Protein AF-A0A944C7I9-F1 (afdb_monomer_lite)

Radius of gyration: 23.8 Å; chains: 1; bounding box: 44×42×96 Å

Secondary structure (DSSP, 8-state):
--PPP---------------HHHHHHHHHHHHS-SS-EEEEEEEETTEETTHHHHHHHGGGGT--HHHHHHHHHHHHHHIIIIITT-SEEEEEEEE-TTS-EEEEEEPPPPPPPP-GGGEEEETTEEEEESSSSEEEEEETTEEEEESPSSP--HHHHHHHHHHHHHHHHHT-EE--SPPBGGGGGGEEEEEEETTTEEEEPTT--SHHHHHHHHHHHHHHS---

Sequence (225 aa):
MTEPIPRNKINTAEQPAARDDAALEAEWLANNVPAERLELRWRYESAAVQLYERRLRSLSAYGVGPALRSYLRTRLEWFCDNKLYAQPRGTVVVIVETNGDVDMRLDEPATAPILTEGQLLWEGDALAGCTLPGTLFVRCGGRLALLGPEPLRDACECLAADLSQTLARSLGYEFSQEPVLRSDLASCELVLVNEELGHIVFEGHGGPFAEKIDACFAKLWSSGK

Foldseek 3Di:
DDDDDDDPPPPPPPPPPPPDVVVVLVVCLQQAAAPAKDKDKAWAAQLDGFPVVLQLVLVVVRRGHDVLSVVVVVVVVVCSVPPCPVPRTFIWIWIAHSSRDIDIDTHHADDDDAAAPVQWDDDPFFTQQGVDAAWKWKDFPLEIEIHHDPPDRASLRVVLVVQVVVCCVVVVHYYDPDTDGNVRVLRMWIWGADRRNRIHTHVNRDDDSNVSSVVVSCCSVVPSD

pLDDT: mean 85.77, std 14.26, range [32.38, 97.44]

Structure (mmCIF, N/CA/C/O backbone):
data_AF-A0A944C7I9-F1
#
_entry.id   AF-A0A944C7I9-F1
#
loop_
_atom_site.group_PDB
_atom_site.id
_atom_site.type_symbol
_atom_site.label_atom_id
_atom_site.label_alt_id
_atom_site.label_comp_id
_atom_site.label_asym_id
_atom_site.label_entity_id
_atom_site.label_seq_id
_atom_site.pdbx_PDB_ins_code
_atom_site.Cartn_x
_atom_site.Cartn_y
_atom_site.Cartn_z
_atom_site.occupancy
_atom_site.B_iso_or_equiv
_atom_site.auth_seq_id
_atom_site.auth_comp_id
_atom_site.auth_asym_id
_atom_site.auth_atom_id
_atom_site.pdbx_PDB_model_num
ATOM 1 N N . MET A 1 1 ? -8.243 -11.747 -71.723 1.00 40.88 1 MET A N 1
ATOM 2 C CA . MET A 1 1 ? -7.994 -10.372 -71.245 1.00 40.88 1 MET A CA 1
ATOM 3 C C . MET A 1 1 ? -7.986 -10.427 -69.730 1.00 40.88 1 MET A C 1
ATOM 5 O O . MET A 1 1 ? -9.034 -10.638 -69.144 1.00 40.88 1 MET A O 1
ATOM 9 N N . THR A 1 2 ? -6.808 -10.369 -69.118 1.00 40.94 2 THR A N 1
ATOM 10 C CA . THR A 1 2 ? -6.624 -10.379 -67.660 1.00 40.94 2 THR A CA 1
ATOM 11 C C . THR A 1 2 ? -5.936 -9.077 -67.298 1.00 40.94 2 THR A C 1
ATOM 13 O O . THR A 1 2 ? -4.800 -8.853 -67.716 1.00 40.94 2 THR A O 1
ATOM 16 N N . GLU A 1 3 ? -6.650 -8.197 -66.601 1.00 42.78 3 GLU A N 1
ATOM 17 C CA . GLU A 1 3 ? -6.091 -6.947 -66.094 1.00 42.78 3 GLU A CA 1
ATOM 18 C C . GLU A 1 3 ? -4.980 -7.248 -65.075 1.00 42.78 3 GLU A C 1
ATOM 20 O O . GLU A 1 3 ? -5.153 -8.116 -64.213 1.00 42.78 3 GLU A O 1
ATOM 25 N N . PRO A 1 4 ? -3.821 -6.574 -65.157 1.00 49.75 4 PRO A N 1
ATOM 26 C CA . PRO A 1 4 ? -2.781 -6.722 -64.156 1.00 49.75 4 PRO A CA 1
ATOM 27 C C . PRO A 1 4 ? -3.213 -6.036 -62.855 1.00 49.75 4 PRO A C 1
ATOM 29 O O . PRO A 1 4 ? -3.570 -4.859 -62.841 1.00 49.75 4 PRO A O 1
ATOM 32 N N . ILE A 1 5 ? -3.139 -6.786 -61.755 1.00 51.00 5 ILE A N 1
ATOM 33 C CA . ILE A 1 5 ? -3.372 -6.303 -60.389 1.00 51.00 5 ILE A CA 1
ATOM 34 C C . ILE A 1 5 ? -2.452 -5.094 -60.132 1.00 51.00 5 ILE A C 1
ATOM 36 O O . ILE A 1 5 ? -1.240 -5.202 -60.370 1.00 51.00 5 ILE A O 1
ATOM 40 N N . PRO A 1 6 ? -2.971 -3.950 -59.648 1.00 48.06 6 PRO A N 1
ATOM 41 C CA . PRO A 1 6 ? -2.147 -2.780 -59.399 1.00 48.06 6 PRO A CA 1
ATOM 42 C C . PRO A 1 6 ? -1.148 -3.102 -58.284 1.00 48.06 6 PRO A C 1
ATOM 44 O O . PRO A 1 6 ? -1.514 -3.347 -57.136 1.00 48.06 6 PRO A O 1
ATOM 47 N N . ARG A 1 7 ? 0.145 -3.115 -58.629 1.00 49.12 7 ARG A N 1
ATOM 48 C CA . ARG A 1 7 ? 1.222 -3.130 -57.637 1.00 49.12 7 ARG A CA 1
ATOM 49 C C . ARG A 1 7 ? 1.100 -1.847 -56.827 1.00 49.12 7 ARG A C 1
ATOM 51 O O . ARG A 1 7 ? 1.261 -0.764 -57.390 1.00 49.12 7 ARG A O 1
ATOM 58 N N . ASN A 1 8 ? 0.827 -1.975 -55.529 1.00 44.81 8 ASN A N 1
ATOM 59 C CA . ASN A 1 8 ? 0.940 -0.866 -54.590 1.00 44.81 8 ASN A CA 1
ATOM 60 C C . ASN A 1 8 ? 2.322 -0.233 -54.779 1.00 44.81 8 ASN A C 1
ATOM 62 O O . ASN A 1 8 ? 3.345 -0.834 -54.450 1.00 44.81 8 ASN A O 1
ATOM 66 N N . LYS A 1 9 ? 2.347 0.970 -55.360 1.00 45.72 9 LYS A N 1
ATOM 67 C CA . LYS A 1 9 ? 3.510 1.843 -55.308 1.00 45.72 9 LYS A CA 1
ATOM 68 C C . LYS A 1 9 ? 3.646 2.221 -53.843 1.00 45.72 9 LYS A C 1
ATOM 70 O O . LYS A 1 9 ? 2.933 3.097 -53.363 1.00 45.72 9 LYS A O 1
ATOM 75 N N . ILE A 1 10 ? 4.504 1.507 -53.122 1.00 49.22 10 ILE A N 1
ATOM 76 C CA . ILE A 1 10 ? 5.023 1.997 -51.854 1.00 49.22 10 ILE A CA 1
ATOM 77 C C . ILE A 1 10 ? 5.757 3.271 -52.249 1.00 49.22 10 ILE A C 1
ATOM 79 O O . ILE A 1 10 ? 6.827 3.210 -52.854 1.00 49.22 10 ILE A O 1
ATOM 83 N N . ASN A 1 11 ? 5.112 4.419 -52.030 1.00 43.53 11 ASN A N 1
ATOM 84 C CA . ASN A 1 11 ? 5.798 5.694 -52.059 1.00 43.53 11 ASN A CA 1
ATOM 85 C C . ASN A 1 11 ? 7.046 5.502 -51.204 1.00 43.53 11 ASN A C 1
ATOM 87 O O . ASN A 1 11 ? 6.944 5.058 -50.060 1.00 43.53 11 ASN A O 1
ATOM 91 N N . THR A 1 12 ? 8.205 5.795 -51.782 1.00 46.19 12 THR A N 1
ATOM 92 C CA . THR A 1 12 ? 9.425 6.122 -51.055 1.00 46.19 12 THR A CA 1
ATOM 93 C C . THR A 1 12 ? 9.108 7.323 -50.171 1.00 46.19 12 THR A C 1
ATOM 95 O O . THR A 1 12 ?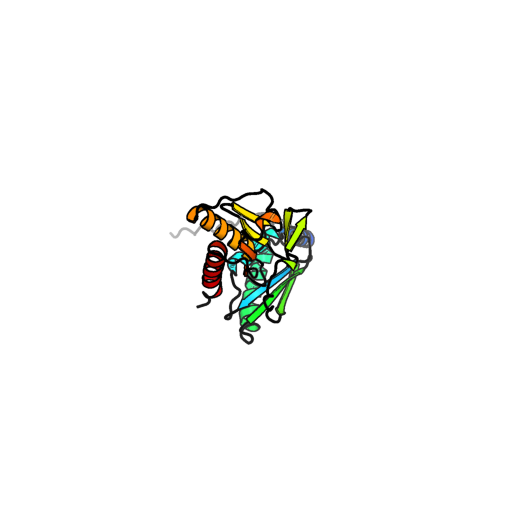 9.432 8.457 -50.507 1.00 46.19 12 THR A O 1
ATOM 98 N N . ALA A 1 13 ? 8.379 7.084 -49.080 1.00 48.91 13 ALA A N 1
ATOM 99 C CA . ALA A 1 13 ? 8.467 7.912 -47.905 1.00 48.91 13 ALA A CA 1
ATOM 100 C C . ALA A 1 13 ? 9.954 7.913 -47.572 1.00 48.91 13 ALA A C 1
ATOM 102 O O . ALA A 1 13 ? 10.565 6.839 -47.505 1.00 48.91 13 ALA A O 1
ATOM 103 N N . GLU A 1 14 ? 10.537 9.106 -47.502 1.00 48.41 14 GLU A N 1
ATOM 104 C CA . GLU A 1 14 ? 11.884 9.299 -46.986 1.00 48.41 14 GLU A CA 1
ATOM 105 C C . GLU A 1 14 ? 12.063 8.355 -45.800 1.00 48.41 14 GLU A C 1
ATOM 107 O O . GLU A 1 14 ? 11.215 8.324 -44.900 1.00 48.41 14 GLU A O 1
ATOM 112 N N . GLN A 1 15 ? 13.105 7.515 -45.848 1.00 46.84 15 GLN A N 1
ATOM 113 C CA . GLN A 1 15 ? 13.490 6.751 -44.670 1.00 46.84 15 GLN A CA 1
ATOM 114 C C . GLN A 1 15 ? 13.529 7.759 -43.523 1.00 46.84 15 GLN A C 1
ATOM 116 O O . GLN A 1 15 ? 14.197 8.787 -43.690 1.00 46.84 15 GLN A O 1
ATOM 121 N N . PRO A 1 16 ? 12.781 7.538 -42.425 1.00 52.34 16 PRO A N 1
ATOM 122 C CA . PRO A 1 16 ? 12.843 8.452 -41.301 1.00 52.34 16 PRO A CA 1
ATOM 123 C C . PRO A 1 16 ? 14.322 8.603 -40.974 1.00 52.34 16 PRO A C 1
ATOM 125 O O . PRO A 1 16 ? 15.013 7.589 -40.841 1.00 52.34 16 PRO A O 1
ATOM 128 N N . ALA A 1 17 ? 14.811 9.850 -40.991 1.00 62.25 17 ALA A N 1
ATOM 129 C CA . ALA A 1 17 ? 16.208 10.151 -40.718 1.00 62.25 17 ALA A CA 1
ATOM 130 C C . ALA A 1 17 ? 16.630 9.308 -39.517 1.00 62.25 17 ALA A C 1
ATOM 132 O O . ALA A 1 17 ? 15.896 9.302 -38.525 1.00 62.25 17 ALA A O 1
ATOM 133 N N . ALA A 1 18 ? 17.716 8.538 -39.659 1.00 62.91 18 ALA A N 1
ATOM 134 C CA . ALA A 1 18 ? 18.195 7.650 -38.608 1.00 62.91 18 ALA A CA 1
ATOM 135 C C . ALA A 1 18 ? 18.262 8.470 -37.318 1.00 62.91 18 ALA A C 1
ATOM 137 O O . ALA A 1 18 ? 19.078 9.387 -37.204 1.00 62.91 18 ALA A O 1
ATOM 138 N N . ARG A 1 19 ? 17.300 8.238 -36.418 1.00 63.53 19 ARG A N 1
ATOM 139 C CA . ARG A 1 19 ? 17.270 8.923 -35.134 1.00 63.53 19 ARG A CA 1
ATOM 140 C C . ARG A 1 19 ? 18.539 8.486 -34.421 1.00 63.53 19 ARG A C 1
ATOM 142 O O . ARG A 1 19 ? 18.847 7.301 -34.414 1.00 63.53 19 ARG A O 1
ATOM 149 N N . ASP A 1 20 ? 19.271 9.455 -33.892 1.00 85.12 20 ASP A N 1
ATOM 150 C CA . ASP A 1 20 ? 20.458 9.202 -33.088 1.00 85.12 20 ASP A CA 1
ATOM 151 C C . ASP A 1 20 ? 20.097 8.227 -31.957 1.00 85.12 20 ASP A C 1
ATOM 153 O O . ASP A 1 20 ? 19.206 8.519 -31.154 1.00 85.12 20 ASP A O 1
ATOM 157 N N . ASP A 1 21 ? 20.745 7.061 -31.931 1.00 83.44 21 ASP A N 1
ATOM 158 C CA . ASP A 1 21 ? 20.485 6.008 -30.946 1.00 83.44 21 ASP A CA 1
ATOM 159 C C . ASP A 1 21 ? 20.652 6.547 -29.517 1.00 83.44 21 ASP A C 1
ATOM 161 O O . ASP A 1 21 ? 19.867 6.204 -28.634 1.00 83.44 21 ASP A O 1
ATOM 165 N N . ALA A 1 22 ? 21.590 7.480 -29.307 1.00 84.69 22 ALA A N 1
ATOM 166 C CA . ALA A 1 22 ? 21.790 8.131 -28.014 1.00 84.69 22 ALA A CA 1
ATOM 167 C C . ALA A 1 22 ? 20.597 9.019 -27.617 1.00 84.69 22 ALA A C 1
ATOM 169 O O . ALA A 1 22 ? 20.209 9.072 -26.449 1.00 84.69 22 ALA A O 1
ATOM 170 N N . ALA A 1 23 ? 19.978 9.704 -28.582 1.00 86.25 23 ALA A N 1
ATOM 171 C CA . ALA A 1 23 ? 18.788 10.514 -28.335 1.00 86.25 23 ALA A CA 1
ATOM 172 C C . ALA A 1 23 ? 17.554 9.640 -28.057 1.00 86.25 23 ALA A C 1
ATOM 174 O O . ALA A 1 23 ? 16.733 9.994 -27.212 1.00 86.25 23 ALA A O 1
ATOM 175 N N . LEU A 1 24 ? 17.438 8.491 -28.733 1.00 86.25 24 LEU A N 1
ATOM 176 C CA . LEU A 1 24 ? 16.392 7.499 -28.472 1.00 86.25 24 LEU A CA 1
ATOM 177 C C . LEU A 1 24 ? 16.531 6.873 -27.084 1.00 86.25 24 LEU A C 1
ATOM 179 O O . LEU A 1 24 ? 15.531 6.715 -26.387 1.00 86.25 24 LEU A O 1
ATOM 183 N N . GLU A 1 25 ? 17.752 6.540 -26.675 1.00 86.50 25 GLU A N 1
ATOM 184 C CA . GLU A 1 25 ? 18.037 6.013 -25.342 1.00 86.50 25 GLU A CA 1
ATOM 185 C C . GLU A 1 25 ? 17.714 7.049 -24.258 1.00 86.50 25 GLU A C 1
ATOM 187 O O . GLU A 1 25 ? 17.001 6.742 -23.304 1.00 86.50 25 GLU A O 1
ATOM 192 N N . ALA A 1 26 ? 18.134 8.304 -24.441 1.00 87.12 26 ALA A N 1
ATOM 193 C CA . ALA A 1 26 ? 17.807 9.388 -23.516 1.00 87.12 26 ALA A CA 1
ATOM 194 C C . ALA A 1 26 ? 16.290 9.642 -23.419 1.00 87.12 26 ALA A C 1
ATOM 196 O O . ALA A 1 26 ? 15.759 9.809 -22.319 1.00 87.12 26 ALA A O 1
ATOM 197 N N . GLU A 1 27 ? 15.578 9.634 -24.552 1.00 88.62 27 GLU A N 1
ATOM 198 C CA . GLU A 1 27 ? 14.113 9.736 -24.595 1.00 88.62 27 GLU A CA 1
ATOM 199 C C . GLU A 1 27 ? 13.456 8.542 -23.886 1.00 88.62 27 GLU A C 1
ATOM 201 O O . GLU A 1 27 ? 12.485 8.711 -23.146 1.00 88.62 27 GLU A O 1
ATOM 206 N N . TRP A 1 28 ? 13.982 7.330 -24.073 1.00 90.00 28 TRP A N 1
ATOM 207 C CA . TRP A 1 28 ? 13.471 6.135 -23.410 1.00 90.00 28 TRP A CA 1
ATOM 208 C C . TRP A 1 28 ? 13.647 6.212 -21.892 1.00 90.00 28 TRP A C 1
ATOM 210 O O . TRP A 1 28 ? 12.669 5.992 -21.172 1.00 90.00 28 TRP A O 1
ATOM 220 N N . LEU A 1 29 ? 14.844 6.572 -21.418 1.00 89.31 29 LEU A N 1
ATOM 221 C CA . LEU A 1 29 ? 15.162 6.719 -19.996 1.00 89.31 29 LEU A CA 1
ATOM 222 C C . LEU A 1 29 ? 14.250 7.759 -19.341 1.00 89.31 29 LEU A C 1
ATOM 224 O O . LEU A 1 29 ? 13.565 7.447 -18.369 1.00 89.31 29 LEU A O 1
ATOM 228 N N . ALA A 1 30 ? 14.153 8.953 -19.932 1.00 89.62 30 ALA A N 1
ATOM 229 C CA . ALA A 1 30 ? 13.338 10.048 -19.406 1.00 89.62 30 ALA A CA 1
ATOM 230 C C . ALA A 1 30 ? 11.845 9.698 -19.284 1.00 89.62 30 ALA A C 1
ATOM 232 O O . ALA A 1 30 ? 11.155 10.214 -18.408 1.00 89.62 30 ALA A O 1
ATOM 233 N N . ASN A 1 31 ? 11.340 8.825 -20.160 1.00 91.69 31 ASN A N 1
ATOM 234 C CA . ASN A 1 31 ? 9.929 8.445 -20.187 1.00 91.69 31 ASN A CA 1
ATOM 235 C C . ASN A 1 31 ? 9.605 7.180 -19.384 1.00 91.69 31 ASN A C 1
ATOM 237 O O . ASN A 1 31 ? 8.422 6.891 -19.182 1.00 91.69 31 ASN A O 1
ATOM 241 N N . ASN A 1 32 ? 10.605 6.381 -18.994 1.00 92.69 32 ASN A N 1
ATOM 242 C CA . ASN A 1 32 ? 10.360 5.052 -18.428 1.00 92.69 32 ASN A CA 1
ATOM 243 C C . ASN A 1 32 ? 11.014 4.777 -17.087 1.00 92.69 32 ASN A C 1
ATOM 245 O O . ASN A 1 32 ? 10.520 3.899 -16.377 1.00 92.69 32 ASN A O 1
ATOM 249 N N . VAL A 1 33 ? 12.080 5.489 -16.751 1.00 94.38 33 VAL A N 1
ATOM 250 C CA . VAL A 1 33 ? 12.897 5.195 -15.582 1.00 94.38 33 VAL A CA 1
ATOM 251 C C . VAL A 1 33 ? 12.574 6.188 -14.465 1.00 94.38 33 VAL A C 1
ATOM 253 O O . VAL A 1 33 ? 12.433 7.384 -14.730 1.00 94.38 33 VAL A O 1
ATOM 256 N N . PRO A 1 34 ? 12.417 5.717 -13.216 1.00 93.31 34 PRO A N 1
ATOM 257 C CA . PRO A 1 34 ? 12.157 6.598 -12.087 1.00 93.31 34 PRO A CA 1
ATOM 258 C C . PRO A 1 34 ? 13.335 7.550 -11.836 1.00 93.31 34 PRO A C 1
ATOM 260 O O . PRO A 1 34 ? 14.491 7.223 -12.098 1.00 93.31 34 PRO A O 1
ATOM 263 N N . ALA A 1 35 ? 13.041 8.724 -11.273 1.00 92.31 35 ALA A N 1
ATOM 264 C CA . ALA A 1 35 ? 14.063 9.718 -10.929 1.00 92.31 35 ALA A CA 1
ATOM 265 C C . ALA A 1 35 ? 14.998 9.258 -9.793 1.00 92.31 35 ALA A C 1
ATOM 267 O O . ALA A 1 35 ? 16.112 9.762 -9.662 1.00 92.31 35 ALA A O 1
ATOM 268 N N . GLU A 1 36 ? 14.546 8.304 -8.980 1.00 93.81 36 GLU A N 1
ATOM 269 C CA . GLU A 1 36 ? 15.270 7.740 -7.844 1.00 93.81 36 GLU A CA 1
ATOM 270 C C . GLU A 1 36 ? 15.202 6.211 -7.892 1.00 93.81 36 GLU A C 1
ATOM 272 O O . GLU A 1 36 ? 14.259 5.639 -8.446 1.00 93.81 36 GLU A O 1
ATOM 277 N N . ARG A 1 37 ? 16.199 5.548 -7.293 1.00 95.56 37 ARG A N 1
ATOM 278 C CA . ARG A 1 37 ? 16.214 4.088 -7.152 1.00 95.56 37 ARG A CA 1
ATOM 279 C C . ARG A 1 37 ? 14.982 3.648 -6.365 1.00 95.56 37 ARG A C 1
ATOM 281 O O . ARG A 1 37 ? 14.763 4.110 -5.246 1.00 95.56 37 ARG A O 1
ATOM 288 N N . LEU A 1 38 ? 14.213 2.725 -6.930 1.00 95.06 38 LEU A N 1
ATOM 289 C CA . LEU A 1 38 ? 13.045 2.150 -6.274 1.00 95.06 38 LEU A CA 1
ATOM 290 C C . LEU A 1 38 ? 13.390 0.780 -5.712 1.00 95.06 38 LEU A C 1
ATOM 292 O O . LEU A 1 38 ? 13.964 -0.053 -6.408 1.00 95.06 38 LEU A O 1
ATOM 296 N N . GLU A 1 39 ? 12.973 0.529 -4.477 1.00 95.25 39 GLU A N 1
ATOM 297 C CA . GLU A 1 39 ? 12.984 -0.799 -3.875 1.00 95.25 39 GLU A CA 1
ATOM 298 C C . GLU A 1 39 ? 11.586 -1.086 -3.329 1.00 95.25 39 GLU A C 1
ATOM 300 O O . GLU A 1 39 ? 11.145 -0.485 -2.352 1.00 95.25 39 GLU A O 1
ATOM 305 N N . LEU A 1 40 ? 10.866 -1.976 -4.007 1.00 93.62 40 LEU A N 1
ATOM 306 C CA . LEU A 1 40 ? 9.489 -2.332 -3.687 1.00 93.62 40 LEU A CA 1
ATOM 307 C C . LEU A 1 40 ? 9.457 -3.732 -3.091 1.00 93.62 40 LEU A C 1
ATOM 309 O O . LEU A 1 40 ? 10.064 -4.657 -3.629 1.00 93.62 40 LEU A O 1
ATOM 313 N N . ARG A 1 41 ? 8.738 -3.889 -1.982 1.00 93.06 41 ARG A N 1
ATOM 314 C CA . ARG A 1 41 ? 8.685 -5.136 -1.214 1.00 93.06 41 ARG A CA 1
ATOM 315 C C . ARG A 1 41 ? 7.270 -5.682 -1.245 1.00 93.06 41 ARG A C 1
ATOM 317 O O . ARG A 1 41 ? 6.370 -5.141 -0.612 1.00 93.06 41 ARG A O 1
ATOM 324 N N . TRP A 1 42 ? 7.065 -6.744 -2.012 1.00 91.25 42 TRP A N 1
ATOM 325 C CA . TRP A 1 42 ? 5.748 -7.302 -2.276 1.00 91.25 42 TRP A CA 1
ATOM 326 C C . TRP A 1 42 ? 5.610 -8.682 -1.671 1.00 91.25 42 TRP A C 1
ATOM 328 O O . TRP A 1 42 ? 6.347 -9.610 -2.002 1.00 91.25 42 TRP A O 1
ATOM 338 N N . ARG A 1 43 ? 4.598 -8.845 -0.826 1.00 86.62 43 ARG A N 1
ATOM 339 C CA . ARG A 1 43 ? 4.270 -10.154 -0.271 1.00 86.62 43 ARG A CA 1
ATOM 340 C C . ARG A 1 43 ? 3.945 -11.168 -1.370 1.00 86.62 43 ARG A C 1
ATOM 342 O O . ARG A 1 43 ? 3.110 -10.899 -2.244 1.00 86.62 43 ARG A O 1
ATOM 349 N N . TYR A 1 44 ? 4.576 -12.333 -1.269 1.00 86.31 44 TYR A N 1
ATOM 350 C CA . TYR A 1 44 ? 4.357 -13.507 -2.101 1.00 86.31 44 TYR A CA 1
ATOM 351 C C . TYR A 1 44 ? 3.934 -14.676 -1.219 1.00 86.31 44 TYR A C 1
ATOM 353 O O . TYR A 1 44 ? 4.611 -15.037 -0.259 1.00 86.31 44 TYR A O 1
ATOM 361 N N . GLU A 1 45 ? 2.777 -15.250 -1.519 1.00 82.06 45 GLU A N 1
ATOM 362 C CA . GLU A 1 45 ? 2.155 -16.283 -0.698 1.00 82.06 45 GLU A CA 1
ATOM 363 C C . GLU A 1 45 ? 1.234 -17.133 -1.565 1.00 82.06 45 GLU A C 1
ATOM 365 O O . GLU A 1 45 ? 0.611 -16.622 -2.495 1.00 82.06 45 GLU A O 1
ATOM 370 N N . SER A 1 46 ? 1.142 -18.430 -1.260 1.00 78.88 46 SER A N 1
ATOM 371 C CA . SER A 1 46 ? 0.327 -19.387 -2.025 1.00 78.88 46 SER A CA 1
ATOM 372 C C . SER A 1 46 ? 0.686 -19.408 -3.515 1.00 78.88 46 SER A C 1
ATOM 374 O O . SER A 1 46 ? -0.182 -19.456 -4.379 1.00 78.88 46 SER A O 1
ATOM 376 N N . ALA A 1 47 ? 1.988 -19.349 -3.801 1.00 77.56 47 ALA A N 1
ATOM 377 C CA . ALA A 1 47 ? 2.545 -19.320 -5.149 1.00 77.56 47 ALA A CA 1
ATOM 378 C C . ALA A 1 47 ? 2.125 -18.120 -6.030 1.00 77.56 47 ALA A C 1
ATOM 380 O O . ALA A 1 47 ? 2.247 -18.178 -7.251 1.00 77.56 47 ALA A O 1
ATOM 381 N N . ALA A 1 48 ? 1.652 -17.022 -5.428 1.00 81.81 48 ALA A N 1
ATOM 382 C CA . ALA A 1 48 ? 1.222 -15.835 -6.158 1.00 81.81 48 ALA A CA 1
ATOM 383 C C . ALA A 1 48 ? 1.699 -14.529 -5.507 1.00 81.81 48 ALA A C 1
ATOM 385 O O . ALA A 1 48 ? 1.756 -14.385 -4.281 1.00 81.81 48 ALA A O 1
ATOM 386 N N . VAL A 1 49 ? 1.992 -13.534 -6.349 1.00 86.25 49 VAL A N 1
ATOM 387 C CA . VAL A 1 49 ? 2.146 -12.139 -5.918 1.00 86.25 49 VAL A CA 1
ATOM 388 C C . VAL A 1 49 ? 0.749 -11.553 -5.735 1.00 86.25 49 VAL A C 1
ATOM 390 O O . VAL A 1 49 ? 0.000 -11.385 -6.697 1.00 86.25 49 VAL A O 1
ATOM 393 N N . GLN A 1 50 ? 0.388 -11.225 -4.496 1.00 83.88 50 GLN A N 1
ATOM 394 C CA . GLN A 1 50 ? -0.930 -10.658 -4.196 1.00 83.88 50 GLN A CA 1
ATOM 395 C C . GLN A 1 50 ? -1.113 -9.300 -4.885 1.00 83.88 50 GLN A C 1
ATOM 397 O O . GLN A 1 50 ? -0.145 -8.578 -5.103 1.00 83.88 50 GLN A O 1
ATOM 402 N N . LEU A 1 51 ? -2.342 -8.948 -5.273 1.00 87.12 51 LEU A N 1
ATOM 403 C CA . LEU A 1 51 ? -2.643 -7.672 -5.946 1.00 87.12 51 LEU A CA 1
ATOM 404 C C . LEU A 1 51 ? -1.768 -7.377 -7.188 1.00 87.12 51 LEU A C 1
ATOM 406 O O . LEU A 1 51 ? -1.573 -6.209 -7.525 1.00 87.12 51 LEU A O 1
ATOM 410 N N . TYR A 1 52 ? -1.269 -8.410 -7.882 1.00 88.31 52 TYR A N 1
ATOM 411 C CA . TYR A 1 52 ? -0.282 -8.310 -8.969 1.00 88.31 52 TYR A CA 1
ATOM 412 C C . TYR A 1 52 ? -0.551 -7.172 -9.966 1.00 88.31 52 TYR A C 1
ATOM 414 O O . TYR A 1 52 ? 0.260 -6.265 -10.136 1.00 88.31 52 TYR A O 1
ATOM 422 N N . GLU A 1 53 ? -1.739 -7.155 -10.572 1.00 89.19 53 GLU A N 1
ATOM 423 C CA . GLU A 1 53 ? -2.114 -6.132 -11.554 1.00 89.19 53 GLU A CA 1
ATOM 424 C C . GLU A 1 53 ? -2.206 -4.723 -10.953 1.00 89.19 53 GLU A C 1
ATOM 426 O O . GLU A 1 53 ? -1.947 -3.729 -11.630 1.00 89.19 53 GLU A O 1
ATOM 431 N N . ARG A 1 54 ? -2.578 -4.607 -9.674 1.00 90.81 54 ARG A N 1
ATOM 432 C CA . ARG A 1 54 ? -2.668 -3.316 -8.983 1.00 90.81 54 ARG A CA 1
ATOM 433 C C . ARG A 1 54 ? -1.272 -2.793 -8.635 1.00 90.81 54 ARG A C 1
ATOM 435 O O . ARG A 1 54 ? -1.034 -1.609 -8.841 1.00 90.81 54 ARG A O 1
ATOM 442 N N . ARG A 1 55 ? -0.350 -3.676 -8.235 1.00 92.56 55 ARG A N 1
ATOM 443 C CA . ARG A 1 55 ? 1.079 -3.380 -8.024 1.00 92.56 55 ARG A CA 1
ATOM 444 C C . ARG A 1 55 ? 1.777 -2.958 -9.315 1.00 92.56 55 ARG A C 1
ATOM 446 O O . ARG A 1 55 ? 2.483 -1.962 -9.344 1.00 92.56 55 ARG A O 1
ATOM 453 N N . LEU A 1 56 ? 1.510 -3.634 -10.432 1.00 92.25 56 LEU A N 1
ATOM 454 C CA . LEU A 1 56 ? 2.040 -3.200 -11.730 1.00 92.25 56 LEU A CA 1
ATOM 455 C C . LEU A 1 56 ? 1.517 -1.820 -12.150 1.00 92.25 56 LEU A C 1
ATOM 457 O O . LEU A 1 56 ? 2.246 -1.037 -12.761 1.00 92.25 56 LEU A O 1
ATOM 461 N N . ARG A 1 57 ? 0.256 -1.506 -11.833 1.00 91.12 57 ARG A N 1
ATOM 462 C CA . ARG A 1 57 ? -0.306 -0.173 -12.082 1.00 91.12 57 ARG A CA 1
ATOM 463 C C . ARG A 1 57 ? 0.275 0.886 -11.149 1.00 91.12 57 ARG A C 1
ATOM 465 O O . ARG A 1 57 ? 0.523 1.990 -11.629 1.00 91.12 57 ARG A O 1
ATOM 472 N N . SER A 1 58 ? 0.528 0.578 -9.874 1.00 92.44 58 SER A N 1
ATOM 473 C CA . SER A 1 58 ? 1.090 1.555 -8.929 1.00 92.44 58 SER A CA 1
ATOM 474 C C . SER A 1 58 ? 2.478 2.040 -9.337 1.00 92.44 58 SER A C 1
ATOM 476 O O . SER A 1 58 ? 2.805 3.190 -9.071 1.00 92.44 58 SER A O 1
ATOM 478 N N . LEU A 1 59 ? 3.247 1.245 -10.089 1.00 93.38 59 LEU A N 1
ATOM 479 C CA . LEU A 1 59 ? 4.558 1.641 -10.617 1.00 93.38 59 LEU A CA 1
ATOM 480 C C . LEU A 1 59 ? 4.557 2.992 -11.360 1.00 93.38 59 LEU A C 1
ATOM 482 O O . LEU A 1 59 ? 5.533 3.733 -11.263 1.00 93.38 59 LEU A O 1
ATOM 486 N N . SER A 1 60 ? 3.468 3.381 -12.044 1.00 92.94 60 SER A N 1
ATOM 487 C CA . SER A 1 60 ? 3.426 4.712 -12.681 1.00 92.94 60 SER A CA 1
ATOM 488 C C . SER A 1 60 ? 3.420 5.869 -11.687 1.00 92.94 60 SER A C 1
ATOM 490 O O . SER A 1 60 ? 3.895 6.946 -12.028 1.00 92.94 60 SER A O 1
ATOM 492 N N . ALA A 1 61 ? 2.928 5.663 -10.462 1.00 91.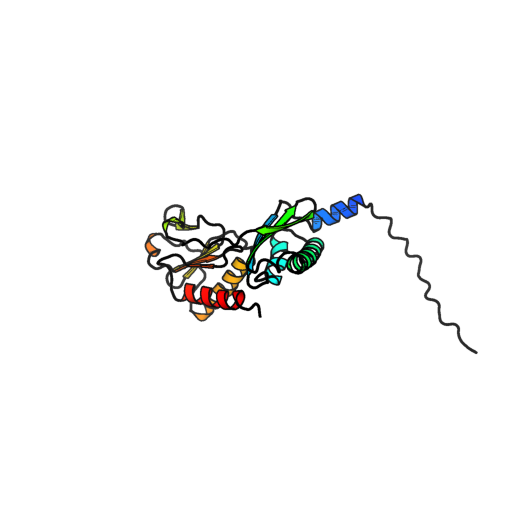69 61 ALA A N 1
ATOM 493 C CA . ALA A 1 61 ? 2.996 6.673 -9.406 1.00 91.69 61 ALA A CA 1
ATOM 494 C C . ALA A 1 61 ? 4.438 6.919 -8.922 1.00 91.69 61 ALA A C 1
ATOM 496 O O . ALA A 1 61 ? 4.709 7.946 -8.306 1.00 91.69 61 ALA A O 1
ATOM 497 N N . TYR A 1 62 ? 5.363 6.008 -9.241 1.00 92.44 62 TYR A N 1
ATOM 498 C CA . TYR A 1 62 ? 6.798 6.149 -8.990 1.00 92.44 62 TYR A CA 1
ATOM 499 C C . TYR A 1 62 ? 7.578 6.613 -10.230 1.00 92.44 62 TYR A C 1
ATOM 501 O O . TYR A 1 62 ? 8.803 6.586 -10.228 1.00 92.44 62 TYR A O 1
ATOM 509 N N . GLY A 1 63 ? 6.895 7.025 -11.304 1.00 92.25 63 GLY A N 1
ATOM 510 C CA . GLY A 1 63 ? 7.547 7.466 -12.541 1.00 92.25 63 GLY A CA 1
ATOM 511 C C . GLY A 1 63 ? 8.013 6.328 -13.453 1.00 92.25 63 GLY A C 1
ATOM 512 O O . GLY A 1 63 ? 8.703 6.580 -14.434 1.00 92.25 63 GLY A O 1
ATOM 513 N N . VAL A 1 64 ? 7.618 5.080 -13.183 1.00 95.25 64 VAL A N 1
ATOM 514 C CA . VAL A 1 64 ? 7.938 3.953 -14.068 1.00 95.25 64 VAL A CA 1
ATOM 515 C C . VAL A 1 64 ? 6.993 3.964 -15.272 1.00 95.25 64 VAL A C 1
ATOM 517 O O . VAL A 1 64 ? 5.777 3.760 -15.153 1.00 95.25 64 VAL A O 1
ATOM 520 N N . GLY A 1 65 ? 7.555 4.187 -16.456 1.00 94.44 65 GLY A N 1
ATOM 521 C CA . GLY A 1 65 ? 6.788 4.314 -17.693 1.00 94.44 65 GLY A CA 1
ATOM 522 C C . GLY A 1 65 ? 6.313 2.984 -18.285 1.00 94.44 65 GLY A C 1
ATOM 523 O O . GLY A 1 65 ? 6.584 1.899 -17.764 1.00 94.44 65 GLY A O 1
ATOM 524 N N . PRO A 1 66 ? 5.528 3.031 -19.375 1.00 93.56 66 PRO A N 1
ATOM 525 C CA . PRO A 1 66 ? 4.894 1.850 -19.960 1.00 93.56 66 PRO A CA 1
ATOM 526 C C . PRO A 1 66 ? 5.869 0.752 -20.406 1.00 93.56 66 PRO A C 1
ATOM 528 O O . PRO A 1 66 ? 5.577 -0.422 -20.183 1.00 93.56 66 PRO A O 1
ATOM 531 N N . ALA A 1 67 ? 7.012 1.104 -21.006 1.00 92.25 67 ALA A N 1
ATOM 532 C CA . ALA A 1 67 ? 7.951 0.111 -21.527 1.00 92.25 67 ALA A CA 1
ATOM 533 C C . ALA A 1 67 ? 8.617 -0.664 -20.384 1.00 92.25 67 ALA A C 1
ATOM 535 O O . ALA A 1 67 ? 8.618 -1.896 -20.394 1.00 92.25 67 ALA A O 1
ATOM 536 N N . LEU A 1 68 ? 9.091 0.047 -19.355 1.00 93.81 68 LEU A N 1
ATOM 537 C CA . LEU A 1 68 ? 9.707 -0.581 -18.188 1.00 93.81 68 LEU A CA 1
ATOM 538 C C . LEU A 1 68 ? 8.689 -1.386 -17.369 1.00 93.81 68 LEU A C 1
ATOM 540 O O . LEU A 1 68 ? 8.996 -2.493 -16.939 1.00 93.81 68 LEU A O 1
ATOM 544 N N . ARG A 1 69 ? 7.439 -0.919 -17.240 1.00 94.50 69 ARG A N 1
ATOM 545 C CA . ARG A 1 69 ? 6.352 -1.713 -16.629 1.00 94.50 69 ARG A CA 1
ATOM 546 C C . ARG A 1 69 ? 6.055 -3.001 -17.395 1.00 94.50 69 ARG A C 1
ATOM 548 O O . ARG A 1 69 ? 5.830 -4.037 -16.773 1.00 94.50 69 ARG A O 1
ATOM 555 N N . SER A 1 70 ? 6.055 -2.953 -18.728 1.00 93.19 70 SER A N 1
ATOM 556 C CA . SER A 1 70 ? 5.874 -4.151 -19.554 1.00 93.19 70 SER A CA 1
ATOM 557 C C . SER A 1 70 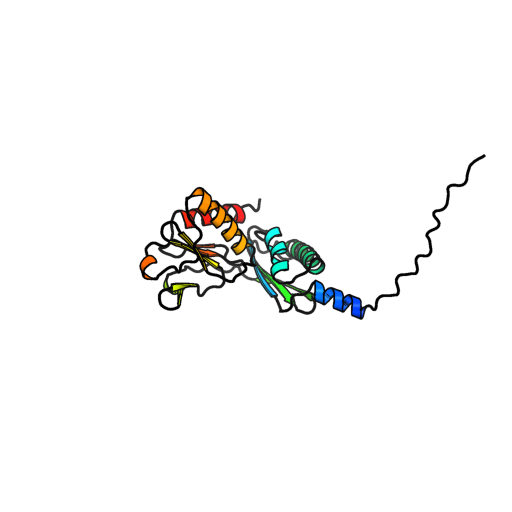? 7.033 -5.130 -19.377 1.00 93.19 70 SER A C 1
ATOM 559 O O . SER A 1 70 ? 6.798 -6.330 -19.278 1.00 93.19 70 SER A O 1
ATOM 561 N N . TYR A 1 71 ? 8.269 -4.634 -19.302 1.00 92.75 71 TYR A N 1
ATOM 562 C CA . TYR A 1 71 ? 9.437 -5.466 -19.019 1.00 92.75 71 TYR A CA 1
ATOM 563 C C . TYR A 1 71 ? 9.373 -6.087 -17.614 1.00 92.75 71 TYR A C 1
ATOM 565 O O . TYR A 1 71 ? 9.577 -7.293 -17.465 1.00 92.75 71 TYR A O 1
ATOM 573 N N . LEU A 1 72 ? 9.012 -5.292 -16.601 1.00 93.44 72 LEU A N 1
ATOM 574 C CA . LEU A 1 72 ? 8.819 -5.737 -15.219 1.00 93.44 72 LEU A CA 1
ATOM 575 C C . LEU A 1 72 ? 7.783 -6.857 -15.118 1.00 93.44 72 LEU A C 1
ATOM 577 O O . LEU A 1 72 ? 8.041 -7.844 -14.436 1.00 93.44 72 LEU A O 1
ATOM 581 N N . ARG A 1 73 ? 6.653 -6.746 -15.827 1.00 93.94 73 ARG A N 1
ATOM 582 C CA . ARG A 1 73 ? 5.637 -7.809 -15.909 1.00 93.94 73 ARG A CA 1
ATOM 583 C C . ARG A 1 73 ? 6.247 -9.129 -16.373 1.00 93.94 73 ARG A C 1
ATOM 585 O O . ARG A 1 73 ? 6.227 -10.100 -15.620 1.00 93.94 73 ARG A O 1
ATOM 592 N N . THR A 1 74 ? 6.861 -9.132 -17.557 1.00 91.88 74 THR A N 1
ATOM 593 C CA . THR A 1 74 ? 7.489 -10.329 -18.134 1.00 91.88 74 THR A CA 1
ATOM 594 C C . THR A 1 74 ? 8.567 -10.900 -17.212 1.00 91.88 74 THR A C 1
ATOM 596 O O . THR A 1 74 ? 8.704 -12.117 -17.081 1.00 91.88 74 THR A O 1
ATOM 599 N N . ARG A 1 75 ? 9.343 -10.036 -16.543 1.00 90.06 75 ARG A N 1
ATOM 600 C CA . ARG A 1 75 ? 10.366 -10.485 -15.593 1.00 90.06 75 ARG A CA 1
ATOM 601 C C . ARG A 1 75 ? 9.797 -11.086 -14.322 1.00 90.06 75 ARG A C 1
ATOM 603 O O . ARG A 1 75 ? 10.327 -12.104 -13.889 1.00 90.06 75 ARG A O 1
ATOM 610 N N . LEU A 1 76 ? 8.729 -10.521 -13.770 1.00 89.56 76 LEU A N 1
ATOM 611 C CA . LEU A 1 76 ? 8.037 -11.082 -12.613 1.00 89.56 76 LEU A CA 1
ATOM 612 C C . LEU A 1 76 ? 7.425 -12.440 -12.936 1.00 89.56 76 LEU A C 1
ATOM 614 O O . LEU A 1 76 ? 7.573 -13.354 -12.1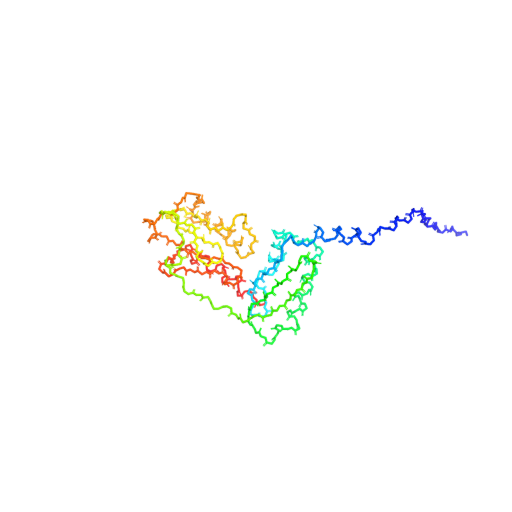36 1.00 89.56 76 LEU A O 1
ATOM 618 N N . GLU A 1 77 ? 6.781 -12.585 -14.095 1.00 88.50 77 GLU A N 1
ATOM 619 C CA . GLU A 1 77 ? 6.217 -13.864 -14.551 1.00 88.50 77 GLU A CA 1
ATOM 620 C C . GLU A 1 77 ? 7.318 -14.925 -14.650 1.00 88.50 77 GLU A C 1
ATOM 622 O O . GLU A 1 77 ? 7.249 -15.963 -13.993 1.00 88.50 77 GLU A O 1
ATOM 627 N N . TRP A 1 78 ? 8.413 -14.609 -15.352 1.00 88.44 78 TRP A N 1
ATOM 628 C CA . TRP A 1 78 ? 9.566 -15.504 -15.441 1.00 88.44 78 TRP A CA 1
ATOM 629 C C . TRP A 1 78 ? 10.166 -15.834 -14.065 1.00 88.44 78 TRP A C 1
ATOM 631 O O . TRP A 1 78 ? 10.529 -16.983 -13.806 1.00 88.44 78 TRP A O 1
ATOM 641 N N . PHE A 1 79 ? 10.284 -14.843 -13.176 1.00 86.12 79 PHE A N 1
ATOM 642 C CA . PHE A 1 79 ? 10.824 -15.018 -11.829 1.00 86.12 79 PHE A CA 1
ATOM 643 C C . PHE A 1 79 ? 9.931 -15.928 -10.975 1.00 86.12 79 PHE A C 1
ATOM 645 O O . PHE A 1 79 ? 10.439 -16.856 -10.341 1.00 86.12 79 PHE A O 1
ATOM 652 N N . CYS A 1 80 ? 8.610 -15.731 -11.021 1.00 81.38 80 CYS A N 1
ATOM 653 C CA . CYS A 1 80 ? 7.638 -16.596 -10.354 1.00 81.38 80 CYS A CA 1
ATOM 654 C C . CYS A 1 80 ? 7.758 -18.041 -10.854 1.00 81.38 80 CYS A C 1
ATOM 656 O O . CYS A 1 80 ? 7.897 -18.956 -10.041 1.00 81.38 80 CYS A O 1
ATOM 658 N N . ASP A 1 81 ? 7.837 -18.226 -12.174 1.00 81.69 81 ASP A N 1
ATOM 659 C CA . ASP A 1 81 ? 7.906 -19.545 -12.805 1.00 81.69 81 ASP A CA 1
ATOM 660 C C . ASP A 1 81 ? 9.206 -20.309 -12.526 1.00 81.69 81 ASP A C 1
ATOM 662 O O . ASP A 1 81 ? 9.201 -21.534 -12.416 1.00 81.69 81 ASP A O 1
ATOM 666 N N . ASN A 1 82 ? 10.336 -19.609 -12.393 1.00 77.94 82 ASN A N 1
ATOM 667 C CA . ASN A 1 82 ? 11.654 -20.252 -12.343 1.00 77.94 82 ASN A CA 1
ATOM 668 C C . ASN A 1 82 ? 12.306 -20.249 -10.956 1.00 77.94 82 ASN A C 1
ATOM 670 O O . ASN A 1 82 ? 13.231 -21.030 -10.720 1.00 77.94 82 ASN A O 1
ATOM 674 N N . LYS A 1 83 ? 11.899 -19.350 -10.053 1.00 68.12 83 LYS A N 1
ATOM 675 C CA . LYS A 1 83 ? 12.601 -19.112 -8.778 1.00 68.12 83 LYS A CA 1
ATOM 676 C C . LYS A 1 83 ? 11.710 -19.238 -7.551 1.00 68.12 83 LYS A C 1
ATOM 678 O O . LYS A 1 83 ? 12.229 -19.567 -6.487 1.00 68.12 83 LYS A O 1
ATOM 683 N N . LEU A 1 84 ? 10.400 -19.030 -7.687 1.00 69.62 84 LEU A N 1
ATOM 684 C CA . LEU A 1 84 ? 9.495 -18.987 -6.539 1.00 69.62 84 LEU A CA 1
ATOM 685 C C . LEU A 1 84 ? 8.724 -20.287 -6.280 1.00 69.62 84 LEU A C 1
ATOM 687 O O . LEU A 1 84 ? 8.235 -20.485 -5.171 1.00 69.62 84 LEU A O 1
ATOM 691 N N . TYR A 1 85 ? 8.659 -21.216 -7.238 1.00 61.88 85 TYR A N 1
ATOM 692 C CA . TYR A 1 85 ? 7.971 -22.504 -7.042 1.00 61.88 85 TYR A CA 1
ATOM 693 C C . TYR A 1 85 ? 8.538 -23.345 -5.883 1.00 61.88 85 TYR A C 1
ATOM 695 O O . TYR A 1 85 ? 7.808 -24.125 -5.274 1.00 61.88 85 TYR A O 1
ATOM 703 N N . ALA A 1 86 ? 9.824 -23.188 -5.549 1.00 65.81 86 ALA A N 1
ATOM 704 C CA . ALA A 1 86 ? 10.466 -23.935 -4.465 1.00 65.81 86 ALA A CA 1
ATOM 705 C C . ALA A 1 86 ? 10.181 -23.367 -3.059 1.00 65.81 86 ALA A C 1
ATOM 707 O O . ALA A 1 86 ? 10.403 -24.061 -2.069 1.00 65.81 86 ALA A O 1
ATOM 708 N N . GLN A 1 87 ? 9.701 -22.123 -2.954 1.00 71.62 87 GLN A N 1
ATOM 709 C CA . GLN A 1 87 ? 9.409 -21.462 -1.682 1.00 71.62 87 GLN A CA 1
ATOM 710 C C . GLN A 1 87 ? 7.980 -20.917 -1.713 1.00 71.62 87 GLN A C 1
ATOM 712 O O . GLN A 1 87 ? 7.752 -19.906 -2.354 1.00 71.62 87 GLN A O 1
ATOM 717 N N . PRO A 1 88 ? 6.997 -21.520 -1.020 1.00 72.75 88 PRO A N 1
ATOM 718 C CA . PRO A 1 88 ? 5.580 -21.161 -1.177 1.00 72.75 88 PRO A CA 1
ATOM 719 C C . PRO A 1 88 ? 5.192 -19.798 -0.572 1.00 72.75 88 PRO A C 1
ATOM 721 O O . PRO A 1 88 ? 4.037 -19.381 -0.691 1.00 72.75 88 PRO A O 1
ATOM 724 N N . ARG A 1 89 ? 6.128 -19.127 0.111 1.00 83.81 89 ARG A N 1
ATOM 725 C CA . ARG A 1 89 ? 5.937 -17.838 0.782 1.00 83.81 89 ARG A CA 1
ATOM 726 C C . ARG A 1 89 ? 7.246 -17.050 0.851 1.00 83.81 89 ARG A C 1
ATOM 728 O O . ARG A 1 89 ? 8.303 -17.658 0.994 1.00 83.81 89 ARG A O 1
ATOM 735 N N . GLY A 1 90 ? 7.154 -15.726 0.827 1.00 87.94 90 GLY A N 1
ATOM 736 C CA . GLY A 1 90 ? 8.282 -14.810 0.989 1.00 87.94 90 GLY A CA 1
ATOM 737 C C . GLY A 1 90 ? 7.915 -13.371 0.636 1.00 87.94 90 GLY A C 1
ATOM 738 O O . GLY A 1 90 ? 6.739 -13.035 0.476 1.00 87.94 90 GLY A O 1
ATOM 739 N N . THR A 1 91 ? 8.932 -12.534 0.478 1.00 89.81 91 THR A N 1
ATOM 740 C CA . THR A 1 91 ? 8.785 -11.160 -0.013 1.00 89.81 91 THR A CA 1
ATOM 741 C C . THR A 1 91 ? 9.547 -11.025 -1.324 1.00 89.81 91 THR A C 1
ATOM 743 O O . THR A 1 91 ? 10.767 -11.157 -1.354 1.00 89.81 91 THR A O 1
ATOM 746 N N . VAL A 1 92 ? 8.840 -10.768 -2.424 1.00 91.19 92 VAL A N 1
ATOM 747 C CA . VAL A 1 92 ? 9.474 -10.405 -3.695 1.00 91.19 92 VAL A CA 1
ATOM 748 C C . VAL A 1 92 ? 9.953 -8.969 -3.573 1.00 91.19 92 VAL A C 1
ATOM 750 O O . VAL A 1 92 ? 9.149 -8.053 -3.406 1.00 91.19 92 VAL A O 1
ATOM 753 N N . VAL A 1 93 ? 11.263 -8.779 -3.653 1.00 93.38 93 VAL A N 1
ATOM 754 C CA . VAL A 1 93 ? 11.881 -7.458 -3.686 1.00 93.38 93 VAL A CA 1
ATOM 755 C C . VAL A 1 93 ? 12.166 -7.116 -5.139 1.00 93.38 93 VAL A C 1
ATOM 757 O O . VAL A 1 93 ? 12.926 -7.825 -5.799 1.00 93.38 93 VAL A O 1
ATOM 760 N N . VAL A 1 94 ? 11.542 -6.049 -5.629 1.00 94.06 94 VAL A N 1
ATOM 761 C CA . VAL A 1 94 ? 11.747 -5.504 -6.972 1.00 94.06 94 VAL A CA 1
ATOM 762 C C . VAL A 1 94 ? 12.577 -4.239 -6.844 1.00 94.06 94 VAL A C 1
ATOM 764 O O . VAL A 1 94 ? 12.148 -3.280 -6.204 1.00 94.06 94 VAL A O 1
ATOM 767 N N . ILE A 1 95 ? 13.755 -4.239 -7.458 1.00 96.06 95 ILE A N 1
ATOM 768 C CA . ILE A 1 95 ? 14.658 -3.092 -7.486 1.00 96.06 95 ILE A CA 1
ATOM 769 C C . ILE A 1 95 ? 14.649 -2.531 -8.902 1.00 96.06 95 ILE A C 1
ATOM 771 O O . ILE A 1 95 ? 14.865 -3.274 -9.859 1.00 96.06 95 ILE A O 1
ATOM 775 N N . VAL A 1 96 ? 14.387 -1.233 -9.030 1.00 95.81 96 VAL A N 1
ATOM 776 C CA . VAL A 1 96 ? 14.476 -0.502 -10.297 1.00 95.81 96 VAL A CA 1
ATOM 777 C C . VAL A 1 96 ? 15.509 0.601 -10.131 1.00 95.81 96 VAL A C 1
ATOM 779 O O . VAL A 1 96 ? 15.317 1.528 -9.342 1.00 95.81 96 VAL A O 1
ATOM 782 N N . GLU A 1 97 ? 16.606 0.482 -10.864 1.00 95.31 97 GLU A N 1
ATOM 783 C CA . GLU A 1 97 ? 17.694 1.451 -10.861 1.00 95.31 97 GLU A CA 1
ATOM 784 C C . GLU A 1 97 ? 17.388 2.635 -11.791 1.00 95.31 97 GLU A C 1
ATOM 786 O O . GLU A 1 97 ? 16.574 2.548 -12.715 1.00 95.31 97 GLU A O 1
ATOM 791 N N . THR A 1 98 ? 18.069 3.762 -11.572 1.00 93.44 98 THR A N 1
ATOM 792 C CA . THR A 1 98 ? 17.867 5.008 -12.342 1.00 93.44 98 THR A CA 1
ATOM 793 C C . THR A 1 98 ? 18.455 4.974 -13.755 1.00 93.44 98 THR A C 1
ATOM 795 O O . THR A 1 98 ? 18.318 5.934 -14.511 1.00 93.44 98 THR A O 1
ATOM 798 N N . ASN A 1 99 ? 19.086 3.866 -14.141 1.00 90.56 99 ASN A N 1
ATOM 799 C CA . ASN A 1 99 ? 19.506 3.567 -15.510 1.00 90.56 99 ASN A CA 1
ATOM 800 C C . ASN A 1 99 ? 18.538 2.601 -16.229 1.00 90.56 99 ASN A C 1
ATOM 802 O O . ASN A 1 99 ? 18.782 2.242 -17.376 1.00 90.56 99 ASN A O 1
ATOM 806 N N . GLY A 1 100 ? 17.451 2.176 -15.572 1.00 87.81 100 GLY A N 1
ATOM 807 C CA . GLY A 1 100 ? 16.476 1.230 -16.117 1.00 87.81 100 GLY A CA 1
ATOM 808 C C . GLY A 1 100 ? 16.803 -0.244 -15.872 1.00 87.81 100 GLY A C 1
ATOM 809 O O . GLY A 1 100 ? 16.005 -1.099 -16.270 1.00 87.81 100 GLY A O 1
ATOM 810 N N . ASP A 1 101 ? 17.914 -0.552 -15.195 1.00 92.06 101 ASP A N 1
ATOM 811 C CA . ASP A 1 101 ? 18.194 -1.913 -14.750 1.00 92.06 101 ASP A CA 1
ATOM 812 C C . ASP A 1 101 ? 17.171 -2.354 -13.702 1.00 92.06 101 ASP A C 1
ATOM 814 O O . ASP A 1 101 ? 16.693 -1.579 -12.869 1.00 92.06 101 ASP A O 1
ATOM 818 N N . VAL A 1 102 ? 16.828 -3.638 -13.760 1.00 93.06 102 VAL A N 1
ATOM 819 C CA . VAL A 1 102 ? 15.859 -4.255 -12.861 1.00 93.06 102 VAL A CA 1
ATOM 820 C C . VAL A 1 102 ? 16.469 -5.500 -12.258 1.00 93.06 102 VAL A C 1
ATOM 822 O O . VAL A 1 102 ? 16.875 -6.406 -12.991 1.00 93.06 102 VAL A O 1
ATOM 825 N N . ASP A 1 103 ? 16.434 -5.573 -10.934 1.00 92.94 103 ASP A N 1
ATOM 826 C CA . ASP A 1 103 ? 16.767 -6.775 -10.183 1.00 92.94 103 ASP A CA 1
ATOM 827 C C . ASP A 1 103 ? 15.556 -7.269 -9.383 1.00 92.94 103 ASP A C 1
ATOM 829 O O . ASP A 1 103 ? 14.677 -6.499 -8.982 1.00 92.94 103 ASP A O 1
ATOM 833 N N . MET A 1 104 ? 15.488 -8.583 -9.186 1.00 92.31 104 MET A N 1
ATOM 834 C CA . MET A 1 104 ? 14.429 -9.238 -8.431 1.00 92.31 104 MET A CA 1
ATOM 835 C C . MET A 1 104 ? 15.009 -10.348 -7.573 1.00 92.31 104 MET A C 1
ATOM 837 O O . MET A 1 104 ? 15.695 -11.249 -8.060 1.00 92.31 104 MET A O 1
ATOM 841 N N . ARG A 1 105 ? 14.652 -10.330 -6.292 1.00 91.38 105 ARG A N 1
ATOM 842 C CA . ARG A 1 105 ? 15.025 -11.375 -5.339 1.00 91.38 105 ARG A CA 1
ATOM 843 C C . ARG A 1 105 ? 13.844 -11.774 -4.473 1.00 91.38 105 ARG A C 1
ATOM 845 O O . ARG A 1 105 ? 12.867 -11.040 -4.347 1.00 91.38 105 ARG A O 1
ATOM 852 N N . LEU A 1 106 ? 13.949 -12.963 -3.894 1.00 89.62 106 LEU A N 1
ATOM 853 C CA . LEU A 1 106 ? 13.015 -13.455 -2.896 1.00 89.62 106 LEU A CA 1
ATOM 854 C C . LEU A 1 106 ? 13.698 -13.379 -1.536 1.00 89.62 106 LEU A C 1
ATOM 856 O O . LEU A 1 106 ? 14.698 -14.061 -1.314 1.00 89.62 106 LEU A O 1
ATOM 860 N N . ASP A 1 107 ? 13.130 -12.571 -0.655 1.00 90.25 107 ASP A N 1
ATOM 861 C CA . ASP A 1 107 ? 13.508 -12.500 0.748 1.00 90.25 107 ASP A CA 1
ATOM 862 C C . ASP A 1 107 ? 12.626 -13.418 1.591 1.00 90.25 107 ASP A C 1
ATOM 864 O O . ASP A 1 107 ? 11.513 -13.798 1.199 1.00 90.25 107 ASP A O 1
ATOM 868 N N . GLU A 1 108 ? 13.122 -13.741 2.785 1.00 87.12 108 GLU A N 1
ATOM 869 C CA . GLU A 1 108 ? 12.320 -14.407 3.800 1.00 87.12 108 GLU A CA 1
ATOM 870 C C . GLU A 1 108 ? 11.038 -13.610 4.087 1.00 87.12 108 GLU A C 1
ATOM 872 O O . GLU A 1 108 ? 11.043 -12.374 4.050 1.00 87.12 108 GLU A O 1
ATOM 877 N N . PRO A 1 109 ? 9.921 -14.302 4.368 1.00 82.50 109 PRO A N 1
ATOM 878 C CA . PRO A 1 109 ? 8.671 -13.630 4.673 1.00 82.50 109 PRO A CA 1
ATOM 879 C C . PRO A 1 109 ? 8.830 -12.771 5.929 1.00 82.50 109 PRO A C 1
ATOM 881 O O . PRO A 1 109 ? 9.237 -13.262 6.985 1.00 82.50 109 PRO A O 1
ATOM 884 N N . ALA A 1 110 ? 8.447 -11.500 5.831 1.00 81.31 110 ALA A N 1
ATOM 885 C CA . A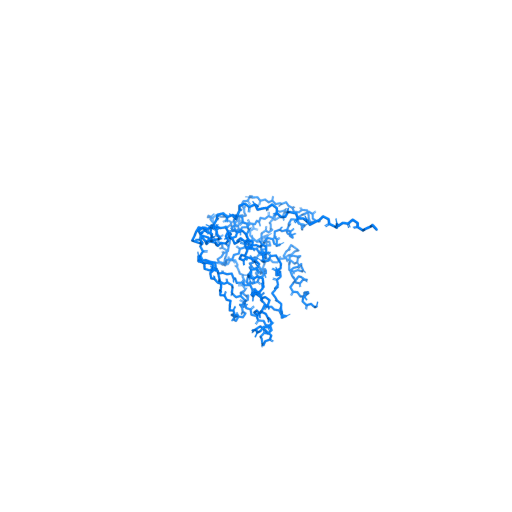LA A 1 110 ? 8.373 -10.639 6.998 1.00 81.31 110 ALA A CA 1
ATOM 886 C C . ALA A 1 110 ? 7.313 -11.170 7.972 1.00 81.31 110 ALA A C 1
ATOM 888 O O . ALA A 1 110 ? 6.182 -11.485 7.592 1.00 81.31 110 ALA A O 1
ATOM 889 N N . THR A 1 111 ? 7.678 -11.267 9.247 1.00 83.19 111 THR A N 1
ATOM 890 C CA . THR A 1 111 ? 6.709 -11.569 10.301 1.00 83.19 111 THR A CA 1
ATOM 891 C C . THR A 1 111 ? 6.022 -10.272 10.697 1.00 83.19 111 THR A C 1
ATOM 893 O O . THR A 1 111 ? 6.693 -9.321 11.097 1.00 83.19 111 THR A O 1
ATOM 896 N N . ALA A 1 112 ? 4.694 -10.229 10.582 1.00 85.56 112 ALA A N 1
ATOM 897 C CA . ALA A 1 112 ? 3.922 -9.074 11.018 1.00 85.56 112 ALA A CA 1
ATOM 898 C C . ALA A 1 112 ? 4.128 -8.856 12.531 1.00 85.56 112 ALA A C 1
ATOM 900 O O . ALA A 1 112 ? 3.901 -9.787 13.312 1.00 85.56 112 ALA A O 1
ATOM 901 N N . PRO A 1 113 ? 4.580 -7.666 12.961 1.00 91.25 113 PRO A N 1
ATOM 902 C CA . PRO A 1 113 ? 4.718 -7.357 14.374 1.00 91.25 113 PRO A CA 1
ATOM 903 C C . PRO A 1 113 ? 3.344 -7.161 15.018 1.00 91.25 113 PRO A C 1
ATOM 905 O O . PRO A 1 113 ? 2.372 -6.798 14.355 1.00 91.25 113 PRO A O 1
ATOM 908 N N . ILE A 1 114 ? 3.286 -7.335 16.337 1.00 93.81 114 ILE A N 1
ATOM 909 C CA . ILE A 1 114 ? 2.151 -6.868 17.133 1.00 93.81 114 ILE A CA 1
ATOM 910 C C . ILE A 1 114 ? 2.312 -5.355 17.310 1.00 93.81 114 ILE A C 1
ATOM 912 O O . ILE A 1 114 ? 3.340 -4.882 17.811 1.00 93.81 114 ILE A O 1
ATOM 916 N N . LEU A 1 115 ? 1.318 -4.595 16.852 1.00 95.56 115 LEU A N 1
ATOM 917 C CA . LEU A 1 115 ? 1.293 -3.142 16.991 1.00 95.56 115 LEU A CA 1
ATOM 918 C C . LEU A 1 115 ? 0.531 -2.748 18.244 1.00 95.56 115 LEU A C 1
ATOM 920 O O . LEU A 1 115 ? -0.563 -3.234 18.494 1.00 95.56 115 LEU A O 1
ATOM 924 N N . THR A 1 116 ? 1.120 -1.841 19.003 1.00 96.50 116 THR A N 1
ATOM 925 C CA . THR A 1 116 ? 0.619 -1.277 20.252 1.00 96.50 116 THR A CA 1
ATOM 926 C C . THR A 1 116 ? 0.629 0.246 20.137 1.00 96.50 116 THR A C 1
ATOM 928 O O . THR A 1 116 ? 1.281 0.817 19.257 1.00 96.50 116 THR A O 1
ATOM 931 N N . GLU A 1 117 ? -0.048 0.934 21.054 1.00 96.00 117 GLU A N 1
ATOM 932 C CA . GLU A 1 117 ? -0.061 2.403 21.098 1.00 96.00 117 GLU A CA 1
ATOM 933 C C . GLU A 1 117 ? 1.349 3.028 21.146 1.00 96.00 117 GLU A C 1
ATOM 935 O O . GLU A 1 117 ? 1.548 4.143 20.665 1.00 96.00 117 GLU A O 1
ATOM 940 N N . GLY A 1 118 ? 2.354 2.303 21.659 1.00 95.88 118 GLY A N 1
ATOM 941 C CA . GLY A 1 118 ? 3.747 2.760 21.722 1.00 95.88 118 GLY A CA 1
ATOM 942 C C . GLY A 1 118 ? 4.414 2.980 20.358 1.00 95.88 118 GLY A C 1
ATOM 943 O O . GLY A 1 118 ? 5.460 3.621 20.291 1.00 95.88 118 GLY A O 1
ATOM 944 N N . GLN A 1 119 ? 3.822 2.476 19.271 1.00 96.81 119 GLN A N 1
ATOM 945 C CA . GLN A 1 119 ? 4.280 2.710 17.898 1.00 96.81 119 GLN A CA 1
ATOM 946 C C . GLN A 1 119 ? 3.559 3.877 17.200 1.00 96.81 119 GLN A C 1
ATOM 948 O O . GLN A 1 119 ? 3.844 4.144 16.031 1.00 96.81 119 GLN A O 1
ATOM 953 N N . LEU A 1 120 ? 2.630 4.567 17.867 1.00 97.44 120 LEU A N 1
ATOM 954 C CA . LEU A 1 120 ? 1.938 5.728 17.304 1.00 97.44 120 LEU A CA 1
ATOM 955 C C . LEU A 1 120 ? 2.820 6.979 17.368 1.00 97.44 120 LEU A C 1
ATOM 957 O O . LEU A 1 120 ? 3.458 7.266 18.382 1.00 97.44 120 LEU A O 1
ATOM 961 N N . LEU A 1 121 ? 2.824 7.745 16.281 1.00 96.94 121 LEU A N 1
ATOM 962 C CA . LEU A 1 121 ? 3.521 9.024 16.182 1.00 96.94 121 LEU A CA 1
ATOM 963 C C . LEU A 1 121 ? 2.549 10.170 16.456 1.00 96.94 121 LEU A C 1
ATOM 965 O O . LEU A 1 121 ? 1.428 10.169 15.949 1.00 96.94 121 LEU A O 1
ATOM 969 N N . TRP A 1 122 ? 2.994 11.157 17.233 1.00 96.69 122 TRP A N 1
ATOM 970 C CA . TRP A 1 122 ? 2.177 12.287 17.675 1.00 96.69 122 TRP A CA 1
ATOM 971 C C . TRP A 1 122 ? 2.873 13.618 17.394 1.00 96.69 122 TRP A C 1
ATOM 973 O O . TRP A 1 122 ? 4.057 13.773 17.696 1.00 96.69 122 TRP A O 1
ATOM 983 N N . GLU A 1 123 ? 2.113 14.593 16.906 1.00 95.81 123 GLU A N 1
ATOM 984 C CA . GLU A 1 123 ? 2.512 15.996 16.797 1.00 95.81 123 GLU A CA 1
ATOM 985 C C . GLU A 1 123 ? 1.721 16.813 17.823 1.00 95.81 123 GLU A C 1
ATOM 987 O O . GLU A 1 123 ? 0.541 17.124 17.647 1.00 95.81 123 GLU A O 1
ATOM 992 N N . GLY A 1 124 ? 2.355 17.102 18.962 1.00 95.19 124 GLY A N 1
ATOM 993 C CA . GLY A 1 124 ? 1.628 17.580 20.137 1.00 95.19 124 GLY A CA 1
ATOM 994 C C . GLY A 1 124 ? 0.625 16.522 20.612 1.00 95.19 124 GLY A C 1
ATOM 995 O O . GLY A 1 124 ? 1.026 15.413 20.972 1.00 95.19 124 GLY A O 1
ATOM 996 N N . ASP A 1 125 ? -0.664 16.865 20.585 1.00 95.44 125 ASP A N 1
ATOM 997 C CA . ASP A 1 125 ? -1.771 15.965 20.943 1.00 95.44 125 ASP A CA 1
ATOM 998 C C . ASP A 1 125 ? -2.470 15.331 19.728 1.00 95.44 125 ASP A C 1
ATOM 1000 O O . ASP A 1 125 ? -3.391 14.533 19.908 1.00 95.44 125 ASP A O 1
ATOM 1004 N N . ALA A 1 126 ? -2.049 15.664 18.505 1.00 96.69 126 ALA A N 1
ATOM 1005 C CA . ALA A 1 126 ? -2.620 15.128 17.275 1.00 96.69 126 ALA A CA 1
ATOM 1006 C C . ALA A 1 126 ? -1.880 13.866 16.821 1.00 96.69 126 ALA A C 1
ATOM 1008 O O . ALA A 1 126 ? -0.647 13.824 16.798 1.00 96.69 126 ALA A O 1
ATOM 1009 N N . LEU A 1 127 ? -2.633 12.834 16.448 1.00 97.06 127 LEU A N 1
ATOM 1010 C CA . LEU A 1 127 ? -2.086 11.616 15.867 1.00 97.06 127 LEU A CA 1
ATOM 1011 C C . LEU A 1 127 ? -1.572 11.906 14.452 1.00 97.06 127 LEU A C 1
ATOM 1013 O O . LEU A 1 127 ? -2.322 12.394 13.610 1.00 97.06 127 LEU A O 1
ATOM 1017 N N . ALA A 1 128 ? -0.306 11.582 14.200 1.00 95.06 128 ALA A N 1
ATOM 1018 C CA . ALA A 1 128 ? 0.378 11.865 12.939 1.00 95.06 128 ALA A CA 1
ATOM 1019 C C . ALA A 1 128 ? 0.679 10.603 12.115 1.00 95.06 128 ALA A C 1
ATOM 1021 O O . ALA A 1 128 ? 0.883 10.690 10.908 1.00 95.06 128 ALA A O 1
ATOM 1022 N N . GLY A 1 129 ? 0.698 9.418 12.736 1.00 95.12 129 GLY A N 1
ATOM 1023 C CA . GLY A 1 129 ? 0.933 8.164 12.019 1.00 95.12 129 GLY A CA 1
ATOM 1024 C C . GLY A 1 129 ? 1.491 7.052 12.900 1.00 95.12 129 GLY A C 1
ATOM 1025 O O . GLY A 1 129 ? 1.154 6.942 14.079 1.00 95.12 129 GLY A O 1
ATOM 1026 N N . CYS A 1 130 ? 2.358 6.224 12.319 1.00 95.31 130 CYS A N 1
ATOM 1027 C CA . CYS A 1 130 ? 3.005 5.090 12.974 1.00 95.31 130 CYS A CA 1
ATOM 1028 C C . CYS A 1 130 ? 4.504 5.053 12.642 1.00 95.31 130 CYS A C 1
ATOM 1030 O O . CYS A 1 130 ? 4.932 5.548 11.604 1.00 95.31 130 CYS A O 1
ATOM 1032 N N . THR A 1 131 ? 5.306 4.455 13.523 1.00 94.00 131 THR A N 1
ATOM 1033 C CA . THR A 1 131 ? 6.744 4.235 13.304 1.00 94.00 131 THR A CA 1
ATOM 1034 C C . THR A 1 131 ? 7.046 3.276 12.153 1.00 94.00 131 THR A C 1
ATOM 1036 O O . THR A 1 131 ? 8.139 3.332 11.592 1.00 94.00 131 THR A O 1
ATOM 1039 N N . LEU A 1 132 ? 6.111 2.388 11.804 1.00 92.25 132 LEU A N 1
ATOM 1040 C CA . LEU A 1 132 ? 6.249 1.512 10.645 1.00 92.25 132 LEU A CA 1
ATOM 1041 C C . LEU A 1 132 ? 5.788 2.207 9.362 1.00 92.25 132 LEU A C 1
ATOM 1043 O O . LEU A 1 132 ? 4.787 2.924 9.388 1.00 92.25 132 LEU A O 1
ATOM 1047 N N . PRO A 1 133 ? 6.464 1.944 8.227 1.00 91.12 133 PRO A N 1
ATOM 1048 C CA . PRO A 1 133 ? 6.053 2.485 6.943 1.00 91.12 133 PRO A CA 1
ATOM 1049 C C . PRO A 1 133 ? 4.676 1.949 6.542 1.00 91.12 133 PRO A C 1
ATOM 1051 O O . PRO A 1 133 ? 4.378 0.760 6.712 1.00 91.12 133 PRO A O 1
ATOM 1054 N N . GLY A 1 134 ? 3.860 2.839 5.988 1.00 92.88 134 GLY A N 1
ATOM 1055 C CA . GLY A 1 134 ? 2.511 2.557 5.517 1.00 92.88 134 GLY A CA 1
ATOM 1056 C C . GLY A 1 134 ? 1.553 3.701 5.815 1.00 92.88 134 GLY A C 1
ATOM 1057 O O . GLY A 1 134 ? 1.946 4.753 6.325 1.00 92.88 134 GLY A O 1
ATOM 1058 N N . THR A 1 135 ? 0.278 3.453 5.540 1.00 95.62 135 THR A N 1
ATOM 1059 C CA . THR A 1 135 ? -0.814 4.367 5.873 1.00 95.62 135 THR A CA 1
ATOM 1060 C C . THR A 1 135 ? -1.595 3.830 7.064 1.00 95.62 135 THR A C 1
ATOM 1062 O O . THR A 1 135 ? -2.046 2.682 7.068 1.00 95.62 135 THR A O 1
ATOM 1065 N N . LEU A 1 136 ? -1.763 4.670 8.083 1.00 96.56 136 LEU A N 1
ATOM 1066 C CA . LEU A 1 136 ? -2.579 4.395 9.256 1.00 96.56 136 LEU A CA 1
ATOM 1067 C C . LEU A 1 136 ? -4.018 4.861 9.004 1.00 96.56 136 LEU A C 1
ATOM 1069 O O . LEU A 1 136 ? -4.289 6.046 8.823 1.00 96.56 136 LEU A O 1
ATOM 1073 N N . PHE A 1 137 ? -4.948 3.916 9.019 1.00 96.06 137 PHE A N 1
ATOM 1074 C CA . PHE A 1 137 ? -6.381 4.152 8.922 1.00 96.06 137 PHE A CA 1
ATOM 1075 C C . PHE A 1 137 ? -6.968 4.216 10.325 1.00 96.06 137 PHE A C 1
ATOM 1077 O O . PHE A 1 137 ? -6.821 3.278 11.113 1.00 96.06 137 PHE A O 1
ATOM 1084 N N . VAL A 1 138 ? -7.644 5.320 10.624 1.00 96.75 138 VAL A N 1
ATOM 1085 C CA . VAL A 1 138 ? -8.167 5.616 11.955 1.00 96.75 138 VAL A CA 1
ATOM 1086 C C . VAL A 1 138 ? -9.659 5.849 11.863 1.00 96.75 138 VAL A C 1
ATOM 1088 O O . VAL A 1 138 ? -10.105 6.784 11.202 1.00 96.75 138 VAL A O 1
ATOM 1091 N N . ARG A 1 139 ? -10.444 5.036 12.567 1.00 96.00 139 ARG A N 1
ATOM 1092 C CA . ARG A 1 139 ? -11.851 5.347 12.815 1.00 96.00 139 ARG A CA 1
ATOM 1093 C C . ARG A 1 139 ? -11.991 5.926 14.214 1.00 96.00 139 ARG A C 1
ATOM 1095 O O . ARG A 1 139 ? -11.548 5.304 15.171 1.00 96.00 139 ARG A O 1
ATOM 1102 N N . CYS A 1 140 ? -12.647 7.078 14.341 1.00 95.31 140 CYS A N 1
ATOM 1103 C CA . CYS A 1 140 ? -12.937 7.744 15.613 1.00 95.31 140 CYS A CA 1
ATOM 1104 C C . CYS A 1 140 ? -14.357 8.335 15.598 1.00 95.31 140 CYS A C 1
ATOM 1106 O O . CYS A 1 140 ? -14.696 9.142 14.735 1.00 95.31 140 CYS A O 1
ATOM 1108 N N . GLY A 1 141 ? -15.218 7.960 16.550 1.00 90.44 141 GLY A N 1
ATOM 1109 C CA . GLY A 1 141 ? -16.672 8.133 16.412 1.00 90.44 141 GLY A CA 1
ATOM 1110 C C . GLY A 1 141 ? -17.200 7.703 15.028 1.00 90.44 141 GLY A C 1
ATOM 1111 O O . GLY A 1 141 ? -16.895 6.607 14.553 1.00 90.44 141 GLY A O 1
ATOM 1112 N N . GLY A 1 142 ? -17.962 8.587 14.380 1.00 91.19 142 GLY A N 1
ATOM 1113 C CA . GLY A 1 142 ? -18.442 8.432 12.999 1.00 91.19 142 GLY A CA 1
ATOM 1114 C C . GLY A 1 142 ? -17.469 8.924 11.919 1.00 91.19 142 GLY A C 1
ATOM 1115 O O . GLY A 1 142 ? -17.889 9.120 10.785 1.00 91.19 142 GLY A O 1
ATOM 1116 N N . ARG A 1 143 ? -16.196 9.171 12.247 1.00 93.81 143 ARG A N 1
ATOM 1117 C CA . ARG A 1 143 ? -15.199 9.731 11.324 1.00 93.81 143 ARG A CA 1
ATOM 1118 C C . ARG A 1 143 ? -14.139 8.697 10.956 1.00 93.81 143 ARG A C 1
ATOM 1120 O O . ARG A 1 143 ? -13.749 7.889 11.798 1.00 93.81 143 ARG A O 1
ATOM 1127 N N . LEU A 1 144 ? -13.650 8.771 9.725 1.00 94.94 144 LEU A N 1
ATOM 1128 C CA . LEU A 1 144 ? -12.472 8.065 9.229 1.00 94.94 144 LEU A CA 1
ATOM 1129 C C . LEU A 1 144 ? -11.393 9.071 8.828 1.00 94.94 144 LEU A C 1
ATOM 1131 O O . LEU A 1 144 ? -11.684 10.027 8.113 1.00 94.94 144 LEU A O 1
ATOM 1135 N N . ALA A 1 145 ? -10.159 8.819 9.244 1.00 94.38 145 ALA A N 1
ATOM 1136 C CA . ALA A 1 145 ? -8.976 9.577 8.863 1.00 94.38 145 ALA A CA 1
ATOM 1137 C C . ALA A 1 145 ? -7.900 8.628 8.317 1.00 94.38 145 ALA A C 1
ATOM 1139 O O . ALA A 1 145 ? -7.786 7.481 8.758 1.00 94.38 145 ALA A O 1
ATOM 1140 N N . LEU A 1 146 ? -7.129 9.107 7.341 1.00 94.69 146 LEU A N 1
ATOM 1141 C CA . LEU A 1 146 ? -6.004 8.398 6.731 1.00 94.69 146 LEU A CA 1
ATOM 1142 C C . LEU A 1 146 ? -4.745 9.205 7.023 1.00 94.69 146 LEU A C 1
ATOM 1144 O O . LEU A 1 146 ? -4.667 10.371 6.652 1.00 94.69 146 LEU A O 1
ATOM 1148 N N . LEU A 1 147 ? -3.780 8.588 7.693 1.00 94.38 147 LEU A N 1
ATOM 1149 C CA . LEU A 1 147 ? -2.534 9.222 8.104 1.00 94.38 147 LEU A CA 1
ATOM 1150 C C . LEU A 1 147 ? -1.380 8.486 7.426 1.00 94.38 147 LEU A C 1
ATOM 1152 O O . LEU A 1 147 ? -1.028 7.372 7.813 1.00 94.38 147 LEU A O 1
ATOM 1156 N N . GLY A 1 148 ? -0.831 9.080 6.372 1.00 87.75 148 GLY A N 1
ATOM 1157 C CA . GLY A 1 148 ? 0.184 8.452 5.535 1.00 87.75 148 GLY A CA 1
ATOM 1158 C C . GLY A 1 148 ? 0.685 9.387 4.435 1.00 87.75 148 GLY A C 1
ATOM 1159 O O . GLY A 1 148 ? 0.287 10.553 4.383 1.00 87.75 148 GLY A O 1
ATOM 1160 N N . PRO A 1 149 ? 1.578 8.903 3.560 1.00 78.50 149 PRO A N 1
ATOM 1161 C CA . PRO A 1 149 ? 2.103 9.698 2.459 1.00 78.50 149 PRO A CA 1
ATOM 1162 C C . PRO A 1 149 ? 0.993 10.072 1.465 1.00 78.50 149 PRO A C 1
ATOM 1164 O O . PRO A 1 149 ? 0.335 9.204 0.897 1.00 78.50 149 PRO A O 1
ATOM 1167 N N . GLU A 1 150 ? 0.824 11.368 1.198 1.00 82.81 150 GLU A N 1
ATOM 1168 C CA . GLU A 1 150 ? -0.057 11.855 0.135 1.00 82.81 150 GLU A CA 1
ATOM 1169 C C . GLU A 1 150 ? 0.749 12.292 -1.109 1.00 82.81 150 GLU A C 1
ATOM 1171 O O . GLU A 1 150 ? 1.734 13.025 -0.983 1.00 82.81 150 GLU A O 1
ATOM 1176 N N . PRO A 1 151 ? 0.348 11.886 -2.332 1.00 85.69 151 PRO A N 1
ATOM 1177 C CA . PRO A 1 151 ? -0.720 10.932 -2.630 1.00 85.69 151 PRO A CA 1
ATOM 1178 C C . PRO A 1 151 ? -0.307 9.491 -2.298 1.00 85.69 151 PRO A C 1
ATOM 1180 O O . PRO A 1 151 ? 0.864 9.134 -2.443 1.00 85.69 151 PRO A O 1
ATOM 1183 N N . LEU A 1 152 ? -1.289 8.649 -1.955 1.00 90.31 152 LEU A N 1
ATOM 1184 C CA . LEU A 1 152 ? -1.079 7.207 -1.829 1.00 90.31 152 LEU A CA 1
ATOM 1185 C C . LEU A 1 152 ? -0.572 6.641 -3.158 1.00 90.31 152 LEU A C 1
ATOM 1187 O O . LEU A 1 152 ? -1.141 6.906 -4.222 1.00 90.31 152 LEU A O 1
ATOM 1191 N N . ARG A 1 153 ? 0.498 5.850 -3.096 1.00 90.56 153 ARG A N 1
ATOM 1192 C CA . ARG A 1 153 ? 1.120 5.242 -4.281 1.00 90.56 153 ARG A CA 1
ATOM 1193 C C . ARG A 1 153 ? 0.951 3.735 -4.279 1.00 90.56 153 ARG A C 1
ATOM 1195 O O . ARG A 1 153 ? 0.595 3.162 -5.306 1.00 90.56 153 ARG A O 1
ATOM 1202 N N . ASP A 1 154 ? 1.136 3.117 -3.122 1.00 91.81 154 ASP A N 1
ATOM 1203 C CA . ASP A 1 154 ? 1.133 1.673 -2.963 1.00 91.81 154 ASP A CA 1
ATOM 1204 C C . ASP A 1 154 ? -0.238 1.035 -3.227 1.00 91.81 154 ASP A C 1
ATOM 1206 O O . ASP A 1 154 ? -1.305 1.571 -2.911 1.00 91.81 154 ASP A O 1
ATOM 1210 N N . ALA A 1 155 ? -0.221 -0.140 -3.849 1.00 91.50 155 ALA A N 1
ATOM 1211 C CA . ALA A 1 155 ? -1.404 -0.880 -4.253 1.00 91.50 155 ALA A CA 1
ATOM 1212 C C . ALA A 1 155 ? -2.186 -1.457 -3.063 1.00 91.50 155 ALA A C 1
ATOM 1214 O O . ALA A 1 155 ? -3.413 -1.517 -3.142 1.00 91.50 155 ALA A O 1
ATOM 1215 N N . CYS A 1 156 ? -1.536 -1.858 -1.972 1.00 91.00 156 CYS A N 1
ATOM 1216 C CA . CYS A 1 156 ? -2.231 -2.242 -0.739 1.00 91.00 156 CYS A CA 1
ATOM 1217 C C . CYS A 1 156 ? -2.954 -1.041 -0.112 1.00 91.00 156 CYS A C 1
ATOM 1219 O O . CYS A 1 156 ? -4.138 -1.122 0.215 1.00 91.00 156 CYS A O 1
ATOM 1221 N N . GLU A 1 157 ? -2.272 0.097 -0.010 1.00 92.31 157 GLU A N 1
ATOM 1222 C CA . GLU A 1 157 ? -2.790 1.306 0.640 1.00 92.31 157 GLU A CA 1
ATOM 1223 C C . GLU A 1 157 ? -3.929 1.933 -0.155 1.00 92.31 157 GLU A C 1
ATOM 1225 O O . GLU A 1 157 ? -5.009 2.180 0.378 1.00 92.31 157 GLU A O 1
ATOM 1230 N N . CYS A 1 158 ? -3.747 2.087 -1.468 1.00 91.88 158 CYS A N 1
ATOM 1231 C CA . CYS A 1 158 ? -4.807 2.561 -2.346 1.00 91.88 158 CYS A CA 1
ATOM 1232 C C . CYS A 1 158 ? -6.028 1.614 -2.317 1.00 91.88 158 CYS A C 1
ATOM 1234 O O . CYS A 1 158 ? -7.142 2.060 -2.561 1.00 91.88 158 CYS A O 1
ATOM 1236 N N . LEU A 1 159 ? -5.854 0.305 -2.077 1.00 90.44 159 LEU A N 1
ATOM 1237 C CA . LEU A 1 159 ? -6.975 -0.640 -1.984 1.00 90.44 159 LEU A CA 1
ATOM 1238 C C . LEU A 1 159 ? -7.716 -0.447 -0.661 1.00 90.44 159 LEU A C 1
ATOM 1240 O O . LEU A 1 159 ? -8.943 -0.392 -0.652 1.00 90.44 159 LEU A O 1
ATOM 1244 N N . ALA A 1 160 ? -6.983 -0.322 0.446 1.00 91.75 160 ALA A N 1
ATOM 1245 C CA . ALA A 1 160 ? -7.569 0.003 1.740 1.00 91.75 160 ALA A CA 1
ATOM 1246 C C . ALA A 1 160 ? -8.307 1.347 1.712 1.00 91.75 160 ALA A C 1
ATOM 1248 O O . ALA A 1 160 ? -9.372 1.460 2.316 1.00 91.75 160 ALA A O 1
ATOM 1249 N N . ALA A 1 161 ? -7.809 2.334 0.964 1.00 91.75 161 ALA A N 1
ATOM 1250 C CA . ALA A 1 161 ? -8.495 3.602 0.745 1.00 91.75 161 ALA A CA 1
ATOM 1251 C C . ALA A 1 161 ? -9.825 3.424 -0.006 1.00 91.75 161 ALA A C 1
ATOM 1253 O O . ALA A 1 161 ? -10.856 3.893 0.479 1.00 91.75 161 ALA A O 1
ATOM 1254 N N . ASP A 1 162 ? -9.841 2.687 -1.123 1.00 90.62 162 ASP A N 1
ATOM 1255 C CA . ASP A 1 162 ? -11.072 2.382 -1.875 1.00 90.62 162 ASP A CA 1
ATOM 1256 C C . ASP A 1 162 ? -12.098 1.620 -1.009 1.00 90.62 162 ASP A C 1
ATOM 1258 O O . ASP A 1 162 ? -13.305 1.902 -1.018 1.00 90.62 162 ASP A O 1
ATOM 1262 N N . LEU A 1 163 ? -11.617 0.653 -0.220 1.00 88.62 163 LEU A N 1
ATOM 1263 C CA . LEU A 1 163 ? -12.441 -0.110 0.716 1.00 88.62 163 LEU A CA 1
ATOM 1264 C C . LEU A 1 163 ? -12.990 0.783 1.824 1.00 88.62 163 LEU A C 1
ATOM 1266 O O . LEU A 1 163 ? -14.181 0.721 2.107 1.00 88.62 163 LEU A O 1
ATOM 1270 N N . SER A 1 164 ? -12.166 1.654 2.401 1.00 90.38 164 SER A N 1
ATOM 1271 C CA . SER A 1 164 ? -12.583 2.602 3.436 1.00 90.38 164 SER A CA 1
ATOM 1272 C C . SER A 1 164 ? -13.648 3.563 2.911 1.00 90.38 164 SER A C 1
ATOM 1274 O O . SER A 1 164 ? -14.634 3.803 3.600 1.00 90.38 164 SER A O 1
ATOM 1276 N N . GLN A 1 165 ? -13.532 4.035 1.664 1.00 89.88 165 GLN A N 1
ATOM 1277 C CA . GLN A 1 165 ? -14.574 4.832 1.002 1.00 89.88 165 GLN A CA 1
ATOM 1278 C C . GLN A 1 165 ? -15.898 4.076 0.878 1.00 89.88 165 GLN A C 1
ATOM 1280 O O . GLN A 1 165 ? -16.971 4.631 1.125 1.00 89.88 165 GLN A O 1
ATOM 1285 N N . THR A 1 166 ? -15.833 2.795 0.522 1.00 87.81 166 THR A N 1
ATOM 1286 C CA . THR A 1 166 ? -17.021 1.939 0.424 1.00 87.81 166 THR A CA 1
ATOM 1287 C C . THR A 1 166 ? -17.636 1.681 1.801 1.00 87.81 166 THR A C 1
ATOM 1289 O O . THR A 1 166 ? -18.850 1.812 1.973 1.00 87.81 166 THR A O 1
ATOM 1292 N N . LEU A 1 167 ? -16.802 1.364 2.794 1.00 82.94 167 LEU A N 1
ATOM 1293 C CA . LEU A 1 167 ? -17.224 1.109 4.167 1.00 82.94 167 LEU A CA 1
ATOM 1294 C C . LEU A 1 167 ? -17.865 2.345 4.784 1.00 82.94 167 LEU A C 1
ATOM 1296 O O . LEU A 1 167 ? -18.945 2.217 5.351 1.00 82.94 167 LEU A O 1
ATOM 1300 N N . ALA A 1 168 ? -17.279 3.524 4.581 1.00 87.00 168 ALA A N 1
ATOM 1301 C CA . ALA A 1 168 ? -17.824 4.798 5.030 1.00 87.00 168 ALA A CA 1
ATOM 1302 C C . ALA A 1 168 ? -19.263 5.006 4.555 1.00 87.00 168 ALA A C 1
ATOM 1304 O O . ALA A 1 168 ? -20.158 5.239 5.361 1.00 87.00 168 ALA A O 1
ATOM 1305 N N . ARG A 1 169 ? -19.523 4.788 3.260 1.00 85.06 169 ARG A N 1
ATOM 1306 C CA . ARG A 1 169 ? -20.879 4.884 2.696 1.00 85.06 169 ARG A CA 1
ATOM 1307 C C . ARG A 1 169 ? -21.837 3.847 3.280 1.00 85.06 169 ARG A C 1
ATOM 1309 O O . ARG A 1 169 ? -23.003 4.154 3.494 1.00 85.06 169 ARG A O 1
ATOM 1316 N N . SER A 1 170 ? -21.365 2.622 3.509 1.00 84.81 170 SER A N 1
ATOM 1317 C CA . SER A 1 170 ? -22.214 1.520 3.985 1.00 84.81 170 SER A CA 1
ATOM 1318 C C . SER A 1 170 ? -22.506 1.553 5.489 1.00 84.81 170 SER A C 1
ATOM 1320 O O . SER A 1 170 ? -23.562 1.093 5.911 1.00 84.81 170 SER A O 1
ATOM 1322 N N . LEU A 1 171 ? -21.577 2.086 6.285 1.00 83.19 171 LEU A N 1
ATOM 1323 C CA . LEU A 1 171 ? -21.626 2.113 7.749 1.00 83.19 171 LEU A CA 1
ATOM 1324 C C . LEU A 1 171 ? -21.924 3.514 8.304 1.00 83.19 171 LEU A C 1
ATOM 1326 O O . LEU A 1 171 ? -22.059 3.669 9.514 1.00 83.19 171 LEU A O 1
ATOM 1330 N N . GLY A 1 172 ? -22.060 4.518 7.433 1.00 85.94 172 GLY A N 1
ATOM 1331 C CA . GLY A 1 172 ? -22.381 5.892 7.816 1.00 85.94 172 GLY A CA 1
ATOM 1332 C C . GLY A 1 172 ? -21.205 6.648 8.432 1.00 85.94 172 GLY A C 1
ATOM 1333 O O . GLY A 1 172 ? -21.423 7.484 9.303 1.00 85.94 172 GLY A O 1
ATOM 1334 N N . TYR A 1 173 ? -19.973 6.344 8.014 1.00 90.06 173 TYR A N 1
ATOM 1335 C CA . TYR A 1 173 ? -18.803 7.127 8.405 1.00 90.06 173 TYR A CA 1
ATOM 1336 C C . TYR A 1 173 ? -18.534 8.259 7.414 1.00 90.06 173 TYR A C 1
ATOM 1338 O O . TYR A 1 173 ? -18.813 8.140 6.220 1.00 90.06 173 TYR A O 1
ATOM 1346 N N . GLU A 1 174 ? -17.917 9.327 7.903 1.00 91.69 174 GLU A N 1
ATOM 1347 C CA . GLU A 1 174 ? -17.473 10.461 7.098 1.00 91.69 174 GLU A CA 1
ATOM 1348 C C . GLU A 1 174 ? -15.948 10.530 7.073 1.00 91.69 174 GLU A C 1
ATOM 1350 O O . GLU A 1 174 ? -15.291 10.349 8.097 1.00 91.69 174 GLU A O 1
ATOM 1355 N N . PHE A 1 175 ? -15.369 10.802 5.903 1.00 91.88 175 PHE A N 1
ATOM 1356 C CA . PHE A 1 175 ? -13.941 11.101 5.824 1.00 91.88 175 PHE A CA 1
ATOM 1357 C C . PHE A 1 175 ? -13.691 12.484 6.406 1.00 91.88 175 PHE A C 1
ATOM 1359 O O . PHE A 1 175 ? -14.302 13.459 5.969 1.00 91.88 175 PHE A O 1
ATOM 1366 N N . SER A 1 176 ? -12.783 12.559 7.370 1.00 91.19 176 SER A N 1
ATOM 1367 C CA . SER A 1 176 ? -12.414 13.798 8.033 1.00 91.19 176 SER A CA 1
ATOM 1368 C C . SER A 1 176 ? -10.911 14.020 7.957 1.00 91.19 176 SER A C 1
ATOM 1370 O O . SER A 1 176 ? -10.123 13.092 8.115 1.00 91.19 176 SER A O 1
ATOM 1372 N N . GLN A 1 177 ? -10.545 15.277 7.723 1.00 89.38 177 GLN A N 1
ATOM 1373 C CA . GLN A 1 177 ? -9.178 15.785 7.849 1.00 89.38 177 GLN A CA 1
ATOM 1374 C C . GLN A 1 177 ? -8.945 16.418 9.231 1.00 89.38 177 GLN A C 1
ATOM 1376 O O . GLN A 1 177 ? -7.885 16.977 9.498 1.00 89.38 177 GLN A O 1
ATOM 1381 N N . GLU A 1 178 ? -9.950 16.380 10.112 1.00 91.75 178 GLU A N 1
ATOM 1382 C CA . GLU A 1 178 ? -9.788 16.847 11.483 1.00 91.75 178 GLU A CA 1
ATOM 1383 C C . GLU A 1 178 ? -8.809 15.935 12.233 1.00 91.75 178 GLU A C 1
ATOM 1385 O O . GLU A 1 178 ? -8.950 14.708 12.169 1.00 91.75 178 GLU A O 1
ATOM 1390 N N . PRO A 1 179 ? -7.851 16.509 12.980 1.00 92.94 179 PRO A N 1
ATOM 1391 C CA . PRO A 1 179 ? -6.899 15.721 13.745 1.00 92.94 179 PRO A CA 1
ATOM 1392 C C . PRO A 1 179 ? -7.592 14.788 14.739 1.00 92.94 179 PRO A C 1
ATOM 1394 O O . PRO A 1 179 ? -8.516 15.187 15.453 1.00 92.94 179 PRO A O 1
ATOM 1397 N N . VAL A 1 180 ? -7.100 13.553 14.830 1.00 95.94 180 VAL A N 1
ATOM 1398 C CA . VAL A 1 180 ? -7.485 12.626 15.898 1.00 95.94 180 VAL A CA 1
ATOM 1399 C C . VAL A 1 180 ? -6.656 12.964 17.130 1.00 95.94 180 VAL A C 1
ATOM 1401 O O . VAL A 1 180 ? -5.426 12.918 17.085 1.00 95.94 180 VAL A O 1
ATOM 1404 N N . LEU A 1 181 ? -7.324 13.333 18.222 1.00 96.75 181 LEU A N 1
ATOM 1405 C CA . LEU A 1 181 ? -6.659 13.759 19.448 1.00 96.75 181 LEU A CA 1
ATOM 1406 C C . LEU A 1 181 ? -6.320 12.566 20.340 1.00 96.75 181 LEU A C 1
ATOM 1408 O O . LEU A 1 181 ? -7.037 11.566 20.376 1.00 96.75 181 LEU A O 1
ATOM 1412 N N . ARG A 1 182 ? -5.263 12.702 21.144 1.00 95.88 182 ARG A N 1
ATOM 1413 C CA . ARG A 1 182 ? -4.853 11.670 22.109 1.00 95.88 182 ARG A CA 1
ATOM 1414 C C . ARG A 1 182 ? -5.954 11.311 23.107 1.00 95.88 182 ARG A C 1
ATOM 1416 O O . ARG A 1 182 ? -6.052 10.157 23.510 1.00 95.88 182 ARG A O 1
ATOM 1423 N N . SER A 1 183 ? -6.807 12.271 23.467 1.00 95.94 183 SER A N 1
ATOM 1424 C CA . SER A 1 183 ? -7.979 12.042 24.324 1.00 95.94 183 SER A CA 1
ATOM 1425 C C . SER A 1 183 ? -8.983 11.053 23.734 1.00 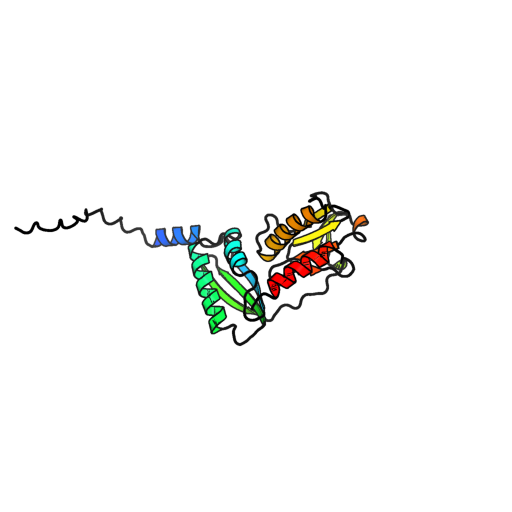95.94 183 SER A C 1
ATOM 1427 O O . SER A 1 183 ? -9.706 10.401 24.485 1.00 95.94 183 SER A O 1
ATOM 1429 N N . ASP A 1 184 ? -9.020 10.928 22.408 1.00 96.06 184 ASP A N 1
ATOM 1430 C CA . ASP A 1 184 ? -10.017 10.135 21.695 1.00 96.06 184 ASP A CA 1
ATOM 1431 C C . ASP A 1 184 ? -9.515 8.712 21.396 1.00 96.06 184 ASP A C 1
ATOM 1433 O O . ASP A 1 184 ? -10.299 7.853 20.981 1.00 96.06 184 ASP A O 1
ATOM 1437 N N . LEU A 1 185 ? -8.225 8.440 21.638 1.00 95.69 185 LEU A N 1
ATOM 1438 C CA . LEU A 1 185 ? -7.521 7.215 21.247 1.00 95.69 185 LEU A CA 1
ATOM 1439 C C . LEU A 1 185 ? -8.204 5.937 21.746 1.00 95.69 185 LEU A C 1
ATOM 1441 O O . LEU A 1 185 ? -8.393 4.999 20.976 1.00 95.69 185 LEU A O 1
ATOM 1445 N N . ALA A 1 186 ? -8.649 5.923 23.005 1.00 94.25 186 ALA A N 1
ATOM 1446 C CA . ALA A 1 186 ? -9.331 4.772 23.605 1.00 94.25 186 ALA A CA 1
ATOM 1447 C C . ALA A 1 186 ? -10.638 4.398 22.881 1.00 94.25 186 ALA A C 1
ATOM 1449 O O . ALA A 1 186 ? -11.139 3.286 23.013 1.00 94.25 186 ALA A O 1
ATOM 1450 N N . SER A 1 187 ? -11.203 5.338 22.122 1.00 94.31 187 SER A N 1
ATOM 1451 C CA . SER A 1 187 ? -12.404 5.143 21.319 1.00 94.31 187 SER A CA 1
ATOM 1452 C C . SER A 1 187 ? -12.103 4.921 19.841 1.00 94.31 187 SER A C 1
ATOM 1454 O O . SER A 1 187 ? -13.044 4.960 19.051 1.00 94.31 187 SER A O 1
ATOM 1456 N N . CYS A 1 188 ? -10.837 4.738 19.449 1.00 97.12 188 CYS A N 1
ATOM 1457 C CA . CYS A 1 188 ? -10.405 4.594 18.061 1.00 97.12 188 CYS A CA 1
ATOM 1458 C C . CYS A 1 188 ? -10.225 3.130 17.648 1.00 97.12 188 CYS A C 1
ATOM 1460 O O . CYS A 1 188 ? -9.750 2.309 18.428 1.00 97.12 188 CYS A O 1
ATOM 1462 N N . GLU A 1 189 ? -10.552 2.836 16.388 1.00 97.25 189 GLU A N 1
ATOM 1463 C CA . GLU A 1 189 ? -10.075 1.628 15.708 1.00 97.25 189 GLU A CA 1
ATOM 1464 C C . GLU A 1 189 ? -8.907 2.002 14.802 1.00 97.25 189 GLU A C 1
ATOM 1466 O O . GLU A 1 189 ? -8.988 3.009 14.091 1.00 97.25 189 GLU A O 1
ATOM 1471 N N . LEU A 1 190 ? -7.842 1.203 14.826 1.00 97.44 190 LEU A N 1
ATOM 1472 C CA . LEU A 1 190 ? -6.573 1.526 14.175 1.00 97.44 190 LEU A CA 1
ATOM 1473 C C . LEU A 1 190 ? -6.093 0.355 13.321 1.00 97.44 190 LEU A C 1
ATOM 1475 O O . LEU A 1 190 ? -5.890 -0.755 13.823 1.00 97.44 190 LEU A O 1
ATOM 1479 N N . VAL A 1 191 ? -5.868 0.622 12.035 1.00 96.50 191 VAL A N 1
ATOM 1480 C CA . VAL A 1 191 ? -5.350 -0.360 11.078 1.00 96.50 191 VAL A CA 1
ATOM 1481 C C . VAL A 1 191 ? -4.195 0.251 10.294 1.00 96.50 191 VAL A C 1
ATOM 1483 O O . VAL A 1 191 ? -4.382 1.231 9.578 1.00 96.50 191 VAL A O 1
ATOM 1486 N N . LEU A 1 192 ? -3.001 -0.329 10.400 1.00 95.81 192 LEU A N 1
ATOM 1487 C CA . LEU A 1 192 ? -1.875 0.000 9.526 1.00 95.81 192 LEU A CA 1
ATOM 1488 C C . LEU A 1 192 ? -1.968 -0.831 8.249 1.00 95.81 192 LEU A C 1
ATOM 1490 O O . LEU A 1 192 ? -2.183 -2.040 8.328 1.00 95.81 192 LEU A O 1
ATOM 1494 N N . VAL A 1 193 ? -1.758 -0.213 7.088 1.00 94.06 193 VAL A N 1
ATOM 1495 C CA . VAL A 1 193 ? -1.706 -0.912 5.799 1.00 94.06 193 VAL A CA 1
ATOM 1496 C C . VAL A 1 193 ? -0.420 -0.566 5.052 1.00 94.06 193 VAL A C 1
ATOM 1498 O O . VAL A 1 193 ? -0.073 0.607 4.954 1.00 94.06 193 VAL A O 1
ATOM 1501 N N . ASN A 1 194 ? 0.266 -1.576 4.506 1.00 91.69 194 ASN A N 1
ATOM 1502 C CA . ASN A 1 194 ? 1.419 -1.415 3.613 1.00 91.69 194 ASN A CA 1
ATOM 1503 C C . ASN A 1 194 ? 1.579 -2.607 2.639 1.00 91.69 194 ASN A C 1
ATOM 1505 O O . ASN A 1 194 ? 0.860 -3.608 2.713 1.00 91.69 194 ASN A O 1
ATOM 1509 N N . GLU A 1 195 ? 2.519 -2.504 1.696 1.00 88.69 195 GLU A N 1
ATOM 1510 C CA . GLU A 1 195 ? 2.757 -3.532 0.666 1.00 88.69 195 GLU A CA 1
ATOM 1511 C C . GLU A 1 195 ? 3.288 -4.870 1.187 1.00 88.69 195 GLU A C 1
ATOM 1513 O O . GLU A 1 195 ? 2.931 -5.937 0.670 1.00 88.69 195 GLU A O 1
ATOM 1518 N N . GLU A 1 196 ? 4.159 -4.818 2.189 1.00 88.38 196 GLU A N 1
ATOM 1519 C CA . GLU A 1 196 ? 4.908 -5.982 2.654 1.00 88.38 196 GLU A CA 1
ATOM 1520 C C . GLU A 1 196 ? 4.097 -6.824 3.643 1.00 88.38 196 GLU A C 1
ATOM 1522 O O . GLU A 1 196 ? 4.042 -8.050 3.539 1.00 88.38 196 GLU A O 1
ATOM 1527 N N . LEU A 1 197 ? 3.431 -6.170 4.590 1.00 87.25 197 LEU A N 1
ATOM 1528 C CA . LEU A 1 197 ? 2.715 -6.808 5.690 1.00 87.25 197 LEU A CA 1
ATOM 1529 C C . LEU A 1 197 ? 1.223 -6.979 5.380 1.00 87.25 197 LEU A C 1
ATOM 1531 O O . LEU A 1 197 ? 0.592 -7.878 5.938 1.00 87.25 197 LEU A O 1
ATOM 1535 N N . GLY A 1 198 ? 0.677 -6.203 4.439 1.00 88.62 198 GLY A N 1
ATOM 1536 C CA . GLY A 1 198 ? -0.753 -6.167 4.147 1.00 88.62 198 GLY A CA 1
ATOM 1537 C C . GLY A 1 198 ? -1.445 -5.210 5.103 1.00 88.62 198 GLY A C 1
ATOM 1538 O O . GLY A 1 198 ? -1.177 -4.015 5.055 1.00 88.62 198 GLY A O 1
ATOM 1539 N N . HIS A 1 199 ? -2.315 -5.718 5.971 1.00 91.19 199 HIS A N 1
ATOM 1540 C CA . HIS A 1 199 ? -2.958 -4.935 7.025 1.00 91.19 199 HIS A CA 1
ATOM 1541 C C . HIS A 1 199 ? -2.612 -5.494 8.409 1.00 91.19 199 HIS A C 1
ATOM 1543 O O . HIS A 1 199 ? -2.448 -6.701 8.586 1.00 91.19 199 HIS A O 1
ATOM 1549 N N . ILE A 1 200 ? -2.513 -4.613 9.402 1.00 93.50 200 ILE A N 1
ATOM 1550 C CA . ILE A 1 200 ? -2.279 -4.971 10.801 1.00 93.50 200 ILE A CA 1
ATOM 1551 C C . ILE A 1 200 ? -3.190 -4.119 11.679 1.00 93.50 200 ILE A C 1
ATOM 1553 O O . ILE A 1 200 ? -3.139 -2.891 11.633 1.00 93.50 200 ILE A O 1
ATOM 1557 N N . VAL A 1 201 ? -4.012 -4.775 12.492 1.00 95.56 201 VAL A N 1
ATOM 1558 C CA . VAL A 1 201 ? -4.846 -4.114 13.503 1.00 95.56 201 VAL A CA 1
ATOM 1559 C C . VAL A 1 201 ? -4.014 -3.909 14.767 1.00 95.56 201 VAL A C 1
ATOM 1561 O O . VAL A 1 201 ? -3.306 -4.825 15.190 1.00 95.56 201 VAL A O 1
ATOM 1564 N N . PHE A 1 202 ? -4.088 -2.723 15.371 1.00 96.81 202 PHE A N 1
ATOM 1565 C CA . PHE A 1 202 ? -3.412 -2.473 16.646 1.00 96.81 202 PHE A CA 1
ATOM 1566 C C . PHE A 1 202 ? -4.098 -3.235 17.783 1.00 96.81 202 PHE A C 1
ATOM 1568 O O . PHE A 1 202 ? -5.327 -3.312 17.863 1.00 96.81 202 PHE A O 1
ATOM 1575 N N . GLU A 1 203 ? -3.291 -3.768 18.694 1.00 96.44 203 GLU A N 1
ATOM 1576 C CA . GLU A 1 203 ? -3.748 -4.420 19.913 1.00 96.44 203 GLU A CA 1
ATOM 1577 C C . GLU A 1 203 ? -4.638 -3.466 20.720 1.00 96.44 203 GLU A C 1
ATOM 1579 O O . GLU A 1 203 ? -4.287 -2.312 20.946 1.00 96.44 203 GLU A O 1
ATOM 1584 N N . GLY A 1 204 ? -5.822 -3.938 21.116 1.00 95.56 204 GLY A N 1
ATOM 1585 C CA . GLY A 1 204 ? -6.805 -3.129 21.844 1.00 95.56 204 GLY A CA 1
ATOM 1586 C C . GLY A 1 204 ? -7.634 -2.162 20.986 1.00 95.56 204 GLY A C 1
ATOM 1587 O O . GLY A 1 204 ? -8.637 -1.658 21.481 1.00 95.56 204 GLY A O 1
ATOM 1588 N N . HIS A 1 205 ? -7.301 -1.970 19.705 1.00 96.88 205 HIS A N 1
ATOM 1589 C CA . HIS A 1 205 ? -7.990 -1.046 18.786 1.00 96.88 205 HIS A CA 1
ATOM 1590 C C . HIS A 1 205 ? -8.707 -1.756 17.629 1.00 96.88 205 HIS A C 1
ATOM 1592 O O . HIS A 1 205 ? -8.809 -1.235 16.515 1.00 96.88 205 HIS A O 1
ATOM 1598 N N . GLY A 1 206 ? -9.193 -2.970 17.882 1.00 94.50 206 GLY A N 1
ATOM 1599 C CA . GLY A 1 206 ? -10.100 -3.664 16.972 1.00 94.50 206 GLY A CA 1
ATOM 1600 C C . GLY A 1 206 ? -11.530 -3.123 17.051 1.00 94.50 206 GLY A C 1
ATOM 1601 O O . GLY A 1 206 ? -11.891 -2.377 17.960 1.00 94.50 206 GLY A O 1
ATOM 1602 N N . GLY A 1 207 ? -12.362 -3.542 16.105 1.00 93.00 207 GLY A N 1
ATOM 1603 C CA . GLY A 1 207 ? -13.781 -3.212 16.063 1.00 93.00 207 GLY A CA 1
ATOM 1604 C C . GLY A 1 207 ? -14.387 -3.469 14.681 1.00 93.00 207 GLY A C 1
ATOM 1605 O O . GLY A 1 207 ? -13.728 -4.055 13.818 1.00 93.00 207 GLY A O 1
ATOM 1606 N N . PRO A 1 208 ? -15.640 -3.041 14.445 1.00 91.81 208 PRO A N 1
ATOM 1607 C CA . PRO A 1 208 ? -16.359 -3.350 13.212 1.00 91.81 208 PRO A CA 1
ATOM 1608 C C . PRO A 1 208 ? -15.689 -2.831 11.935 1.00 91.81 208 PRO A C 1
ATOM 1610 O O . PRO A 1 208 ? -15.781 -3.482 10.895 1.00 91.81 208 PRO A O 1
ATOM 1613 N N . PHE A 1 209 ? -15.034 -1.668 11.976 1.00 92.31 209 PHE A N 1
ATOM 1614 C CA . PHE A 1 209 ? -14.297 -1.147 10.826 1.00 92.31 209 PHE A CA 1
ATOM 1615 C C . PHE A 1 209 ? -13.052 -2.001 10.558 1.00 92.31 209 PHE A C 1
ATOM 1617 O O . PHE A 1 209 ? -12.867 -2.465 9.429 1.00 92.31 209 PHE A O 1
ATOM 1624 N N . ALA A 1 210 ? -12.251 -2.275 11.590 1.00 92.94 210 ALA A N 1
ATOM 1625 C CA . ALA A 1 210 ? -11.045 -3.090 11.473 1.00 92.94 210 ALA A CA 1
ATOM 1626 C C . ALA A 1 210 ? -11.357 -4.522 11.002 1.00 92.94 210 ALA A C 1
ATOM 1628 O O . ALA A 1 210 ? -10.711 -5.023 10.084 1.00 92.94 210 ALA A O 1
ATOM 1629 N N . GLU A 1 211 ? -12.403 -5.147 11.548 1.00 91.75 211 GLU A N 1
ATOM 1630 C CA . GLU A 1 211 ? -12.888 -6.473 11.142 1.00 91.75 211 GLU A CA 1
ATOM 1631 C C . GLU A 1 211 ? -13.344 -6.506 9.678 1.00 91.75 211 GLU A C 1
ATOM 1633 O O . GLU A 1 211 ? -13.142 -7.496 8.974 1.00 91.75 211 GLU A O 1
ATOM 1638 N N . LYS A 1 212 ? -13.972 -5.430 9.186 1.00 89.38 212 LYS A N 1
ATOM 1639 C CA . LYS A 1 212 ? -14.387 -5.350 7.781 1.00 89.38 212 LYS A CA 1
ATOM 1640 C C . LYS A 1 212 ? -13.203 -5.197 6.842 1.00 89.38 212 LYS A C 1
ATOM 1642 O O . LYS A 1 212 ? -13.200 -5.850 5.798 1.00 89.38 212 LYS A O 1
ATOM 1647 N N . ILE A 1 213 ? -12.217 -4.375 7.201 1.00 89.69 213 ILE A N 1
ATOM 1648 C CA . ILE A 1 213 ? -10.968 -4.271 6.443 1.00 89.69 213 ILE A CA 1
ATOM 1649 C C . ILE A 1 213 ? -10.272 -5.636 6.412 1.00 89.69 213 ILE A C 1
ATOM 1651 O O . ILE A 1 213 ? -9.989 -6.130 5.321 1.00 89.69 213 ILE A O 1
ATOM 1655 N N . ASP A 1 214 ? -10.108 -6.288 7.565 1.00 87.88 214 ASP A N 1
ATOM 1656 C CA . ASP A 1 214 ? -9.501 -7.619 7.679 1.00 87.88 214 ASP A CA 1
ATOM 1657 C C . ASP A 1 214 ? -10.218 -8.659 6.809 1.00 87.88 214 ASP A C 1
ATOM 1659 O O . ASP A 1 214 ? -9.597 -9.304 5.966 1.00 87.88 214 ASP A O 1
ATOM 1663 N N . ALA A 1 215 ? -11.546 -8.754 6.901 1.00 86.62 215 ALA A N 1
ATOM 1664 C CA . ALA A 1 215 ? -12.325 -9.699 6.104 1.00 86.62 215 ALA A CA 1
ATOM 1665 C C . ALA A 1 215 ? -12.227 -9.439 4.588 1.00 86.62 215 ALA A C 1
ATOM 1667 O O . ALA A 1 215 ? -12.272 -10.379 3.785 1.00 86.62 215 ALA A O 1
ATOM 1668 N N . CYS A 1 216 ? -12.125 -8.175 4.170 1.00 81.62 216 CYS A N 1
ATOM 1669 C CA . CYS A 1 216 ? -11.937 -7.806 2.768 1.00 81.62 216 CYS A CA 1
ATOM 1670 C C . CYS A 1 216 ? -10.533 -8.169 2.273 1.00 81.62 216 CYS A C 1
ATOM 1672 O O . CYS A 1 216 ? -10.408 -8.774 1.205 1.00 81.62 216 CYS A O 1
ATOM 1674 N N . PHE A 1 217 ? -9.499 -7.861 3.058 1.00 80.00 217 PHE A N 1
ATOM 1675 C CA . PHE A 1 217 ? -8.121 -8.229 2.750 1.00 80.00 217 PHE A CA 1
ATOM 1676 C C . PHE A 1 217 ? -7.956 -9.748 2.724 1.00 80.00 217 PHE A C 1
ATOM 1678 O O . PHE A 1 217 ? -7.462 -10.269 1.732 1.00 80.00 217 PHE A O 1
ATOM 1685 N N . ALA A 1 218 ? -8.481 -10.483 3.707 1.00 78.62 218 ALA A N 1
ATOM 1686 C CA . ALA A 1 218 ? -8.427 -11.943 3.757 1.00 78.62 218 ALA A CA 1
ATOM 1687 C C . ALA A 1 218 ? -9.005 -12.602 2.495 1.00 78.62 218 ALA A C 1
ATOM 1689 O O . ALA A 1 218 ? -8.413 -13.540 1.962 1.00 78.62 218 ALA A O 1
ATOM 1690 N N . LYS A 1 219 ? -10.125 -12.097 1.959 1.00 74.69 219 LYS A N 1
ATOM 1691 C CA . LYS A 1 219 ? -10.707 -12.605 0.701 1.00 74.69 219 LYS A CA 1
ATOM 1692 C C . LYS A 1 219 ? -9.809 -12.363 -0.507 1.00 74.69 219 LYS A C 1
ATOM 1694 O O . LYS A 1 219 ? -9.759 -13.211 -1.392 1.00 74.69 219 LYS A O 1
ATOM 1699 N N . LEU A 1 220 ? -9.119 -11.228 -0.557 1.00 66.38 220 LEU A N 1
ATOM 1700 C CA . LEU A 1 220 ? -8.217 -10.870 -1.655 1.00 66.38 220 LEU A CA 1
ATOM 1701 C C . LEU A 1 220 ? -6.843 -11.543 -1.524 1.00 66.38 220 LEU A C 1
ATOM 1703 O O . LEU A 1 220 ? -6.221 -11.832 -2.534 1.00 66.38 220 LEU A O 1
ATOM 1707 N N . TRP A 1 221 ? -6.415 -11.845 -0.297 1.00 66.12 221 TRP A N 1
ATOM 1708 C CA . TRP A 1 221 ? -5.158 -12.528 0.025 1.00 66.12 221 TRP A CA 1
ATOM 1709 C C . TRP A 1 221 ? -5.229 -14.051 -0.116 1.00 66.12 221 TRP A C 1
ATOM 1711 O O . TRP A 1 221 ? -4.217 -14.694 -0.373 1.00 66.12 221 TRP A O 1
ATOM 1721 N N . SER A 1 222 ? -6.409 -14.645 0.080 1.00 56.09 222 SER A N 1
ATOM 1722 C CA . SER A 1 222 ? -6.619 -16.102 0.007 1.00 56.09 222 SER A CA 1
ATOM 1723 C C . SER A 1 222 ? -7.193 -16.584 -1.328 1.00 56.09 222 SER A C 1
ATOM 1725 O O . SER A 1 222 ? -7.373 -17.786 -1.517 1.00 56.09 222 SER A O 1
ATOM 1727 N N . SER A 1 223 ? -7.472 -15.679 -2.273 1.00 43.72 223 SER A N 1
ATOM 1728 C CA . SER A 1 223 ? -8.059 -16.017 -3.581 1.00 43.72 223 SER A CA 1
ATOM 1729 C C . SER A 1 223 ? -7.045 -16.490 -4.630 1.00 43.72 223 SER A C 1
ATOM 1731 O O . SER A 1 223 ? -7.382 -16.585 -5.807 1.00 43.72 223 SER A O 1
ATOM 1733 N N . GLY A 1 224 ? -5.843 -16.897 -4.210 1.00 40.94 224 GLY A N 1
ATOM 1734 C CA . GLY A 1 224 ? -4.984 -17.779 -5.001 1.00 40.94 224 GLY A CA 1
ATOM 1735 C C . GLY A 1 224 ? -5.568 -19.194 -5.056 1.00 40.94 224 GLY A C 1
ATOM 1736 O O . GLY A 1 224 ? -5.152 -20.067 -4.295 1.00 40.94 224 GLY A O 1
ATOM 1737 N N . LYS A 1 225 ? -6.566 -19.405 -5.916 1.00 32.38 225 LYS A N 1
ATOM 1738 C CA . LYS A 1 225 ? -7.016 -20.724 -6.372 1.00 32.38 225 LYS A CA 1
ATOM 1739 C C . LYS A 1 225 ? -7.119 -20.739 -7.884 1.00 32.38 225 LYS A C 1
ATOM 1741 O O . LYS A 1 225 ? -7.726 -19.789 -8.424 1.00 32.38 225 LYS A O 1
#